Protein AF-A0A7R9WVV7-F1 (afdb_monomer_lite)

Secondary structure (DSSP, 8-state):
--TT----HHHHHHHHHHHS--SS-TTHHHHHHHTTT-EE-TTS-EEE-----HHHHHHHHHHHHH---SS-SSSS--HHHHHHIIIII------GGGHHHHHHHHHHHHHHHHH-TTT---HHHHHHHHHHHTSTTHHHHHHHHT-SSGGGSPPHHHHHTSGGGGGGS----SS--S-TT-------------

pLDDT: mean 82.79, std 16.26, range [33.38, 97.81]

Structure (mmCIF, N/CA/C/O backbone):
data_AF-A0A7R9WVV7-F1
#
_entry.id   AF-A0A7R9WVV7-F1
#
loop_
_atom_site.group_PDB
_atom_site.id
_atom_site.type_symbol
_atom_site.label_atom_id
_atom_site.label_alt_id
_atom_site.label_comp_id
_atom_site.label_asym_id
_atom_site.label_entity_id
_atom_site.label_seq_id
_atom_site.pdbx_PDB_ins_code
_atom_site.Cartn_x
_atom_site.Cartn_y
_atom_site.Cartn_z
_atom_site.occupancy
_atom_site.B_iso_or_equiv
_atom_site.auth_seq_id
_atom_site.auth_comp_id
_atom_site.auth_asym_id
_atom_site.auth_atom_id
_atom_site.pdbx_PDB_model_num
ATOM 1 N N . ILE A 1 1 ? -6.327 -13.093 0.107 1.00 84.56 1 ILE A N 1
ATOM 2 C CA . ILE A 1 1 ? -7.411 -12.102 -0.214 1.00 84.56 1 ILE A CA 1
ATOM 3 C C . ILE A 1 1 ? -7.121 -11.337 -1.506 1.00 84.56 1 ILE A C 1
ATOM 5 O O . ILE A 1 1 ? -7.992 -11.318 -2.356 1.00 84.56 1 ILE A O 1
ATOM 9 N N . MET A 1 2 ? -5.945 -10.718 -1.681 1.00 91.94 2 MET A N 1
ATOM 10 C CA . MET A 1 2 ? -5.599 -9.945 -2.894 1.00 91.94 2 MET A CA 1
ATOM 11 C C . MET A 1 2 ? -4.496 -10.603 -3.737 1.00 91.94 2 MET A C 1
ATOM 13 O O . MET A 1 2 ? -3.713 -9.916 -4.388 1.00 91.94 2 MET A O 1
ATOM 17 N N . GLU A 1 3 ? -4.400 -11.933 -3.706 1.00 89.75 3 GLU A N 1
ATOM 18 C CA . GLU A 1 3 ? -3.341 -12.674 -4.410 1.00 89.75 3 GLU A CA 1
ATOM 19 C C . GLU A 1 3 ? -3.319 -12.360 -5.912 1.00 89.75 3 GLU A C 1
ATOM 21 O O . GLU A 1 3 ? -2.250 -12.122 -6.467 1.00 89.75 3 GLU A O 1
ATOM 26 N N . ASN A 1 4 ? -4.496 -12.218 -6.530 1.00 90.25 4 ASN A N 1
ATOM 27 C CA . ASN A 1 4 ? -4.639 -11.934 -7.962 1.00 90.25 4 ASN A CA 1
ATOM 28 C C . ASN A 1 4 ? -4.485 -10.448 -8.331 1.00 90.25 4 ASN A C 1
ATOM 30 O O . ASN A 1 4 ? -4.480 -10.104 -9.511 1.00 90.25 4 ASN A O 1
ATOM 34 N N . VAL A 1 5 ? -4.367 -9.548 -7.349 1.00 95.62 5 VAL A N 1
ATOM 35 C CA . VAL A 1 5 ? -4.201 -8.113 -7.607 1.00 95.62 5 VAL A CA 1
ATOM 36 C C . VAL A 1 5 ? -2.716 -7.836 -7.820 1.00 95.62 5 VAL A C 1
ATOM 38 O O . VAL A 1 5 ? -1.948 -7.768 -6.859 1.00 95.62 5 VAL A O 1
ATOM 41 N N . VAL A 1 6 ? -2.315 -7.692 -9.081 1.00 95.56 6 VAL A N 1
ATOM 42 C CA . VAL A 1 6 ? -0.921 -7.486 -9.511 1.00 95.56 6 VAL A CA 1
ATOM 43 C C . VAL A 1 6 ? -0.760 -6.089 -10.103 1.00 95.56 6 VAL A C 1
ATOM 45 O O . VAL A 1 6 ? -1.681 -5.570 -10.736 1.00 95.56 6 VAL A O 1
ATOM 48 N N . CYS A 1 7 ? 0.409 -5.473 -9.903 1.00 95.75 7 CYS A N 1
ATOM 49 C CA . CYS A 1 7 ? 0.708 -4.151 -10.440 1.00 95.75 7 CYS A CA 1
ATOM 50 C C . CYS A 1 7 ? 0.631 -4.157 -11.982 1.00 95.75 7 CYS A C 1
ATOM 52 O O . CYS A 1 7 ? 1.364 -4.923 -12.622 1.00 95.75 7 CYS A O 1
ATOM 54 N N . PRO A 1 8 ? -0.224 -3.310 -12.591 1.00 94.44 8 PRO A N 1
ATOM 55 C CA . PRO A 1 8 ? -0.408 -3.253 -14.033 1.00 94.44 8 PRO A CA 1
ATOM 56 C C . PRO A 1 8 ? 0.892 -2.953 -14.784 1.00 94.44 8 PRO A C 1
ATOM 58 O O . PRO A 1 8 ? 1.793 -2.272 -14.286 1.00 94.44 8 PRO A O 1
ATOM 61 N N . THR A 1 9 ? 1.006 -3.481 -16.003 1.00 91.56 9 THR A N 1
ATOM 62 C CA . THR A 1 9 ? 2.278 -3.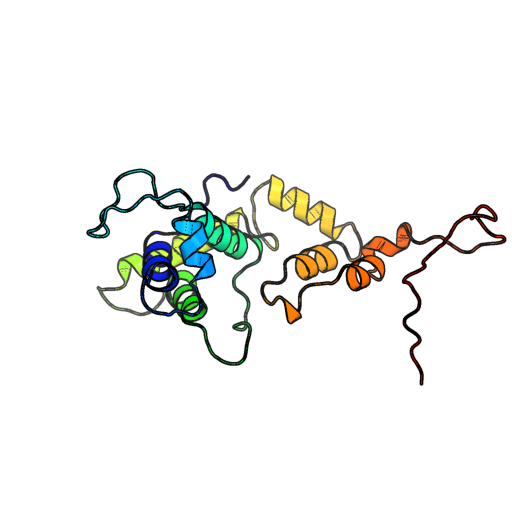552 -16.734 1.00 91.56 9 THR A CA 1
ATOM 63 C C . THR A 1 9 ? 2.906 -2.184 -16.979 1.00 91.56 9 THR A C 1
ATOM 65 O O . THR A 1 9 ? 4.129 -2.036 -16.881 1.00 91.56 9 THR A O 1
ATOM 68 N N . LEU A 1 10 ? 2.104 -1.172 -17.318 1.00 91.31 10 LEU A N 1
ATOM 69 C CA . LEU A 1 10 ? 2.642 0.145 -17.625 1.00 91.31 10 LEU A CA 1
ATOM 70 C C . LEU A 1 10 ? 3.112 0.854 -16.352 1.00 91.31 10 LEU A C 1
ATOM 72 O O . LEU A 1 10 ? 4.226 1.393 -16.361 1.00 91.31 10 LEU A O 1
ATOM 76 N N . LEU A 1 11 ? 2.322 0.823 -15.278 1.00 93.69 11 LEU A N 1
ATOM 77 C CA . LEU A 1 11 ? 2.732 1.357 -13.985 1.00 93.69 11 LEU A CA 1
ATOM 78 C C . LEU A 1 11 ? 4.012 0.668 -13.501 1.00 93.69 11 LEU A C 1
ATOM 80 O O . LEU A 1 11 ? 4.991 1.352 -13.194 1.00 93.69 11 LEU A O 1
ATOM 84 N N . LYS A 1 12 ? 4.047 -0.670 -13.523 1.00 94.19 12 LYS A N 1
ATOM 85 C CA . LYS A 1 12 ? 5.229 -1.464 -13.159 1.00 94.19 12 LYS A CA 1
ATOM 86 C C . LYS A 1 12 ? 6.444 -0.998 -13.959 1.00 94.19 12 LYS A C 1
ATOM 88 O O . LYS A 1 12 ? 7.451 -0.599 -13.379 1.00 94.19 12 LYS A O 1
ATOM 93 N N . ARG A 1 13 ? 6.330 -0.898 -15.289 1.00 92.50 13 ARG A N 1
ATOM 94 C CA . ARG A 1 13 ? 7.410 -0.405 -16.165 1.00 92.50 13 ARG A CA 1
ATOM 95 C C . ARG A 1 13 ? 7.889 1.005 -15.799 1.00 92.50 13 ARG A C 1
ATOM 97 O O . ARG A 1 13 ? 9.093 1.255 -15.828 1.00 92.50 13 ARG A O 1
ATOM 104 N N . ARG A 1 14 ? 6.984 1.934 -15.477 1.00 92.81 14 ARG A N 1
ATOM 105 C CA . ARG A 1 14 ? 7.352 3.300 -15.059 1.00 92.81 14 ARG A CA 1
ATOM 106 C C . ARG A 1 14 ? 8.098 3.301 -13.730 1.00 92.81 14 ARG A C 1
ATOM 108 O O . ARG A 1 14 ? 9.118 3.976 -13.620 1.00 92.81 14 ARG A O 1
ATOM 115 N N . LEU A 1 15 ? 7.636 2.520 -12.758 1.00 94.00 15 LEU A N 1
ATOM 116 C CA . LEU A 1 15 ? 8.299 2.389 -11.462 1.00 94.00 15 LEU A CA 1
ATOM 117 C C . LEU A 1 15 ? 9.694 1.768 -11.608 1.00 94.00 15 LEU A C 1
ATOM 119 O O . LEU A 1 15 ? 10.638 2.294 -11.027 1.00 94.00 15 LEU A O 1
ATOM 123 N N . ARG A 1 16 ? 9.875 0.752 -12.468 1.00 93.19 16 ARG A N 1
ATOM 124 C CA . ARG A 1 16 ? 11.206 0.194 -12.792 1.00 93.19 16 ARG A CA 1
ATOM 125 C C . ARG A 1 16 ? 12.181 1.263 -13.284 1.00 93.19 16 ARG A C 1
ATOM 127 O O . ARG A 1 16 ? 13.303 1.361 -12.800 1.00 93.19 16 ARG A O 1
ATOM 134 N N . GLN A 1 17 ? 11.732 2.137 -14.188 1.00 92.12 17 GLN A N 1
ATOM 135 C CA . GLN A 1 17 ? 12.542 3.251 -14.703 1.00 92.12 17 GLN A CA 1
ATOM 136 C C . GLN A 1 17 ? 12.920 4.293 -13.639 1.00 92.12 17 GLN A C 1
ATOM 138 O O . GLN A 1 17 ? 13.785 5.136 -13.897 1.00 92.12 17 GLN A O 1
ATOM 143 N N . ILE A 1 18 ? 12.250 4.305 -12.488 1.00 92.38 18 ILE A N 1
ATOM 144 C CA . ILE A 1 18 ? 12.520 5.235 -11.392 1.00 92.38 18 ILE A CA 1
ATOM 145 C C . ILE A 1 18 ? 13.399 4.555 -10.342 1.00 92.38 18 ILE A C 1
ATOM 147 O O . ILE A 1 18 ? 14.448 5.099 -10.007 1.00 92.38 18 ILE A O 1
ATOM 151 N N . TRP A 1 19 ? 12.989 3.378 -9.869 1.00 93.00 19 TRP A N 1
ATOM 152 C CA . TRP A 1 19 ? 13.600 2.671 -8.744 1.00 93.00 19 TRP A CA 1
ATOM 153 C C . TRP A 1 19 ? 14.855 1.882 -9.111 1.00 93.00 19 TRP A C 1
ATOM 155 O O . TRP A 1 19 ? 15.788 1.845 -8.324 1.00 93.00 19 TRP A O 1
ATOM 165 N N . GLU A 1 20 ? 14.941 1.294 -10.306 1.00 90.69 20 GLU A N 1
ATOM 166 C CA . GLU A 1 20 ? 16.067 0.407 -10.651 1.00 90.69 20 GLU A CA 1
ATOM 167 C C . GLU A 1 20 ? 17.288 1.155 -11.226 1.00 90.69 20 GLU A C 1
ATOM 169 O O . GLU A 1 20 ? 18.298 0.543 -11.586 1.00 90.69 20 GLU A O 1
ATOM 174 N N . LYS A 1 21 ? 17.227 2.490 -11.332 1.00 87.12 21 LYS A N 1
ATOM 175 C CA . LYS A 1 21 ? 18.309 3.299 -11.911 1.00 87.12 21 LYS A CA 1
ATOM 176 C C . LYS A 1 21 ? 19.598 3.186 -11.091 1.00 87.12 21 LYS A C 1
ATOM 178 O O . LYS A 1 21 ? 19.617 3.502 -9.909 1.00 87.12 21 LYS A O 1
ATOM 183 N N . ARG A 1 22 ? 20.698 2.816 -11.764 1.00 75.88 22 ARG A N 1
ATOM 184 C CA . ARG A 1 22 ? 2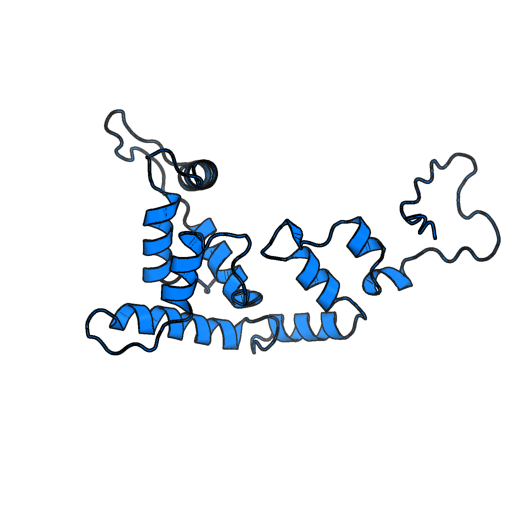2.048 2.690 -11.171 1.00 75.88 22 ARG A CA 1
ATOM 185 C C . ARG A 1 22 ? 22.710 4.023 -10.798 1.00 75.88 22 ARG A C 1
ATOM 187 O O . ARG A 1 22 ? 23.626 4.045 -9.988 1.00 75.88 22 ARG A O 1
ATOM 194 N N . THR A 1 23 ? 22.292 5.133 -11.401 1.00 77.31 23 THR A N 1
ATOM 195 C CA . THR A 1 23 ? 22.805 6.468 -11.050 1.00 77.31 23 THR A CA 1
ATOM 196 C C . THR A 1 23 ? 22.393 6.835 -9.627 1.00 77.31 23 THR A C 1
ATOM 198 O O . THR A 1 23 ? 21.290 6.452 -9.241 1.00 77.31 23 THR A O 1
ATOM 201 N N . LYS A 1 24 ? 23.200 7.629 -8.894 1.00 70.62 24 LYS A N 1
ATOM 202 C CA . LYS A 1 24 ? 22.812 8.196 -7.585 1.00 70.62 24 LYS A CA 1
ATOM 203 C C . LYS A 1 24 ? 21.375 8.719 -7.667 1.00 70.62 24 LYS A C 1
ATOM 205 O O . LYS A 1 24 ? 21.103 9.693 -8.367 1.00 70.62 24 LYS A O 1
ATOM 210 N N . SER A 1 25 ? 20.461 8.001 -7.031 1.00 74.19 25 SER A N 1
ATOM 211 C CA . SER A 1 25 ? 19.039 8.302 -7.008 1.00 74.19 25 SER A CA 1
ATOM 212 C C . SER A 1 25 ? 18.581 8.278 -5.563 1.00 74.19 25 SER A C 1
ATOM 214 O O . SER A 1 25 ? 19.148 7.554 -4.745 1.00 74.19 25 SER A O 1
ATOM 216 N N . ASP A 1 26 ? 17.514 9.012 -5.278 1.00 83.31 26 ASP A N 1
ATOM 217 C CA . ASP A 1 26 ? 16.884 9.041 -3.955 1.00 83.31 26 ASP A CA 1
ATOM 218 C C . ASP A 1 26 ? 16.231 7.688 -3.580 1.00 83.31 26 ASP A C 1
ATOM 220 O O . ASP A 1 26 ? 15.601 7.567 -2.535 1.00 83.31 26 ASP A O 1
ATOM 224 N N . TYR A 1 27 ? 16.366 6.666 -4.437 1.00 88.81 27 TYR A N 1
ATOM 225 C CA . TYR A 1 27 ? 15.760 5.342 -4.314 1.00 88.81 27 TYR A CA 1
ATOM 226 C C . TYR A 1 27 ? 16.804 4.216 -4.206 1.00 88.81 27 TYR A C 1
ATOM 228 O O . TYR A 1 27 ? 16.485 3.069 -4.509 1.00 88.81 27 TYR A O 1
ATOM 236 N N . SER A 1 28 ? 18.045 4.506 -3.790 1.00 89.25 28 SER A N 1
ATOM 237 C CA . SER A 1 28 ? 19.110 3.490 -3.684 1.00 89.25 28 SER A CA 1
ATOM 238 C C . SER A 1 28 ? 18.719 2.304 -2.798 1.00 89.25 28 SER A C 1
ATOM 240 O O . SER A 1 28 ? 18.898 1.167 -3.212 1.00 89.25 28 SER A O 1
ATOM 242 N N . ILE A 1 29 ? 18.093 2.564 -1.647 1.00 90.31 29 ILE A N 1
ATOM 243 C CA . ILE A 1 29 ? 17.620 1.519 -0.722 1.00 90.31 29 ILE A CA 1
ATOM 244 C C . ILE A 1 29 ? 16.547 0.648 -1.386 1.00 90.31 29 ILE A C 1
ATOM 246 O O . ILE A 1 29 ? 16.573 -0.573 -1.293 1.00 90.31 29 ILE A O 1
ATOM 250 N N . VAL A 1 30 ? 15.607 1.272 -2.103 1.00 90.88 30 VAL A N 1
ATOM 251 C CA . VAL A 1 30 ? 14.564 0.542 -2.836 1.00 90.88 30 VAL A CA 1
ATOM 252 C C . VAL A 1 30 ? 15.191 -0.363 -3.894 1.00 90.88 30 VAL A C 1
ATOM 254 O O . VAL A 1 30 ? 14.786 -1.513 -4.044 1.00 90.88 30 VAL A O 1
ATOM 257 N N . ARG A 1 31 ? 16.206 0.139 -4.603 1.00 90.94 31 ARG A N 1
ATOM 258 C CA . ARG A 1 31 ? 16.973 -0.657 -5.558 1.00 90.94 31 ARG A CA 1
ATOM 259 C C . ARG A 1 31 ? 17.663 -1.833 -4.869 1.00 90.94 31 ARG A C 1
ATOM 261 O O . ARG A 1 31 ? 17.554 -2.944 -5.361 1.00 90.94 31 ARG A O 1
ATOM 268 N N . GLU A 1 32 ? 18.359 -1.609 -3.761 1.00 89.81 32 GLU A N 1
ATOM 269 C CA . GLU A 1 32 ? 19.041 -2.677 -3.015 1.00 89.81 32 GLU A CA 1
ATOM 270 C C . GLU A 1 32 ? 18.078 -3.796 -2.608 1.00 89.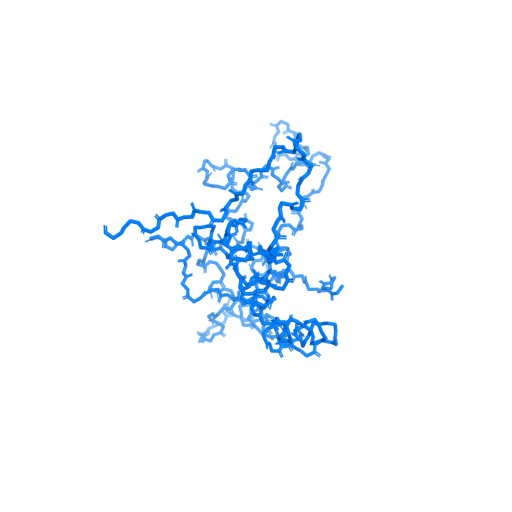81 32 GLU A C 1
ATOM 272 O O . GLU A 1 32 ? 18.416 -4.960 -2.770 1.00 89.81 32 GLU A O 1
ATOM 277 N N . ILE A 1 33 ? 16.856 -3.460 -2.185 1.00 90.44 33 ILE A N 1
ATOM 278 C CA . ILE A 1 33 ? 15.826 -4.456 -1.856 1.00 90.44 33 ILE A CA 1
ATOM 279 C C . ILE A 1 33 ? 15.422 -5.269 -3.096 1.00 90.44 33 ILE A C 1
ATOM 281 O O . ILE A 1 33 ? 15.420 -6.495 -3.043 1.00 90.44 33 ILE A O 1
ATOM 285 N N . ILE A 1 34 ? 15.136 -4.608 -4.226 1.00 91.00 34 ILE A N 1
ATOM 286 C CA . ILE A 1 34 ? 14.721 -5.276 -5.480 1.00 91.00 34 ILE A CA 1
ATOM 287 C C . ILE A 1 34 ? 15.794 -6.246 -6.002 1.00 91.00 34 ILE A C 1
ATOM 289 O O . ILE A 1 34 ? 15.468 -7.254 -6.628 1.00 91.00 34 ILE A O 1
ATOM 293 N N . PHE A 1 35 ? 17.066 -5.916 -5.780 1.00 90.12 35 PHE A N 1
ATOM 294 C CA . PHE A 1 35 ? 18.224 -6.679 -6.251 1.00 90.12 35 PHE A CA 1
ATOM 295 C C . PHE A 1 35 ? 18.897 -7.498 -5.136 1.00 90.12 35 PHE A C 1
ATOM 297 O O . PHE A 1 35 ? 20.019 -7.953 -5.331 1.00 90.12 35 PHE A O 1
ATOM 304 N N . SER A 1 36 ? 18.250 -7.673 -3.980 1.00 88.56 36 SER A N 1
ATOM 305 C CA . SER A 1 36 ? 18.855 -8.321 -2.804 1.00 88.56 36 SER A CA 1
ATOM 306 C C . SER A 1 36 ? 19.306 -9.761 -3.071 1.00 88.56 36 SER A C 1
ATOM 308 O O . SER A 1 36 ? 20.388 -10.140 -2.632 1.00 88.56 36 SER A O 1
ATOM 310 N N . ASP A 1 37 ? 18.537 -10.496 -3.876 1.00 86.50 37 ASP A N 1
ATOM 311 C CA . ASP A 1 37 ? 18.835 -11.870 -4.295 1.00 86.50 37 ASP A CA 1
ATOM 312 C C . ASP A 1 37 ? 19.383 -11.950 -5.733 1.00 86.50 37 ASP A C 1
ATOM 314 O O . ASP A 1 37 ? 19.346 -13.009 -6.355 1.00 86.50 37 ASP A O 1
ATOM 318 N N . VAL A 1 38 ? 19.864 -10.834 -6.300 1.00 88.62 38 VAL A N 1
ATOM 319 C CA . VAL A 1 38 ? 20.387 -10.775 -7.674 1.00 88.62 38 VAL A CA 1
ATOM 320 C C . VAL A 1 38 ? 21.904 -10.625 -7.657 1.00 88.62 38 VAL A C 1
ATOM 322 O O . VAL A 1 38 ? 22.439 -9.592 -7.250 1.00 88.62 38 VAL A O 1
ATOM 325 N N . TYR A 1 39 ? 22.599 -11.622 -8.195 1.00 83.25 39 TYR A N 1
ATOM 326 C CA . TYR A 1 39 ? 24.048 -11.609 -8.357 1.00 83.25 39 TYR A CA 1
ATOM 327 C C . TYR A 1 39 ? 24.409 -11.196 -9.784 1.00 83.25 39 TYR A C 1
ATOM 329 O O . TYR A 1 39 ? 23.956 -11.796 -10.760 1.00 83.25 39 TYR A O 1
ATOM 337 N N . GLU A 1 40 ? 25.209 -10.138 -9.915 1.00 85.69 40 GLU A N 1
ATOM 338 C CA . GLU A 1 40 ? 25.648 -9.603 -11.206 1.00 85.69 40 GLU A CA 1
ATOM 339 C C . GLU A 1 40 ? 27.140 -9.897 -11.444 1.00 85.69 40 GLU A C 1
ATOM 341 O O . GLU A 1 40 ? 27.969 -9.709 -10.551 1.00 85.69 40 GLU A O 1
ATOM 346 N N . ASP A 1 41 ? 27.496 -10.294 -12.670 1.00 83.50 41 ASP A N 1
ATOM 347 C CA . ASP A 1 41 ? 28.885 -10.477 -13.094 1.00 83.50 41 ASP A CA 1
ATOM 348 C C . ASP A 1 41 ? 29.647 -9.132 -13.146 1.00 83.50 41 ASP A C 1
ATOM 350 O O . ASP A 1 41 ? 29.078 -8.038 -13.088 1.00 83.50 41 ASP A O 1
ATOM 354 N N . SER A 1 42 ? 30.968 -9.186 -13.338 1.00 79.00 42 SER A N 1
ATOM 355 C CA . SER A 1 42 ? 31.822 -7.989 -13.497 1.00 79.00 42 SER A CA 1
ATOM 356 C C . SER A 1 42 ? 31.433 -7.065 -14.667 1.00 79.00 42 SER A C 1
ATOM 358 O O . SER A 1 42 ? 31.920 -5.937 -14.758 1.00 79.00 42 SER A O 1
ATOM 360 N N . ARG A 1 43 ? 30.554 -7.518 -15.571 1.00 80.88 43 ARG A N 1
ATOM 361 C CA . ARG A 1 43 ? 30.000 -6.757 -16.703 1.00 80.88 43 ARG A CA 1
ATOM 362 C C . ARG A 1 43 ? 28.568 -6.276 -16.428 1.00 80.88 43 ARG A C 1
ATOM 364 O O . ARG A 1 43 ? 27.962 -5.647 -17.296 1.00 80.88 43 ARG A O 1
ATOM 371 N N . GLY A 1 44 ? 28.039 -6.527 -15.231 1.00 74.69 44 GLY A N 1
ATOM 372 C CA . GLY A 1 44 ? 26.712 -6.132 -14.782 1.00 74.69 44 GLY A CA 1
ATOM 373 C C . GLY A 1 44 ? 25.572 -6.960 -15.373 1.00 74.69 44 GLY A C 1
ATOM 374 O O . GLY A 1 44 ? 24.456 -6.439 -15.434 1.00 74.69 44 GLY A O 1
ATOM 375 N N . ARG A 1 45 ? 25.836 -8.181 -15.857 1.00 79.38 45 ARG A N 1
ATOM 376 C CA . ARG A 1 45 ? 24.812 -9.140 -16.301 1.00 79.38 45 ARG A CA 1
ATOM 377 C C . ARG A 1 45 ? 24.408 -10.027 -15.132 1.00 79.38 45 ARG A C 1
ATOM 379 O O . ARG A 1 45 ? 25.263 -10.417 -14.354 1.00 79.38 45 ARG A O 1
ATOM 386 N N . ILE A 1 46 ? 23.122 -10.349 -15.039 1.00 81.56 46 ILE A N 1
ATOM 387 C CA . ILE A 1 46 ? 22.602 -11.233 -13.991 1.00 81.56 46 ILE A CA 1
ATOM 388 C C . ILE A 1 46 ? 23.169 -12.639 -14.219 1.00 81.56 46 ILE A C 1
ATOM 390 O O . ILE A 1 46 ? 22.972 -13.210 -15.293 1.00 81.56 46 ILE A O 1
ATOM 394 N N . GLU A 1 47 ? 23.904 -13.139 -13.233 1.00 81.25 47 GLU A N 1
ATOM 395 C CA . GLU A 1 47 ? 24.500 -14.476 -13.196 1.00 81.25 47 GLU A CA 1
ATOM 396 C C . GLU A 1 47 ? 23.581 -15.453 -12.453 1.00 81.25 47 GLU A C 1
ATOM 398 O O . GLU A 1 47 ? 23.345 -16.558 -12.937 1.00 81.25 47 GLU A O 1
ATOM 403 N N . GLU A 1 48 ? 22.989 -15.011 -11.340 1.00 81.69 48 GLU A N 1
ATOM 404 C CA . GLU A 1 48 ? 22.066 -15.795 -10.519 1.00 81.69 48 GLU A CA 1
ATOM 405 C C . GLU A 1 48 ? 20.985 -14.893 -9.899 1.00 81.69 48 GLU A C 1
ATOM 407 O O . GLU A 1 48 ? 21.239 -13.725 -9.591 1.00 81.69 48 GLU A O 1
ATOM 412 N N . GLY A 1 49 ? 19.780 -15.442 -9.725 1.00 81.94 49 GLY A N 1
ATOM 413 C CA . GLY A 1 49 ? 18.655 -14.772 -9.072 1.00 81.94 49 GLY A CA 1
ATOM 414 C C . GLY A 1 49 ? 17.675 -14.057 -10.003 1.00 81.94 49 GLY A C 1
ATOM 415 O O . GLY A 1 49 ? 17.920 -13.850 -11.194 1.00 81.94 49 GLY A O 1
ATOM 416 N N . GLU A 1 50 ? 16.536 -13.664 -9.435 1.00 83.69 50 GLU A N 1
ATOM 417 C CA . GLU A 1 50 ? 15.479 -12.915 -10.116 1.00 83.69 50 GLU A CA 1
ATOM 418 C C . GLU A 1 50 ? 15.171 -11.623 -9.362 1.00 83.69 50 GLU A C 1
ATOM 420 O O . GLU A 1 50 ? 15.347 -11.517 -8.152 1.00 83.69 50 GLU A O 1
ATOM 425 N N . ARG A 1 51 ? 14.718 -10.606 -10.096 1.00 84.75 51 ARG A N 1
ATOM 426 C CA . ARG A 1 51 ? 14.360 -9.315 -9.498 1.00 84.75 51 ARG A CA 1
ATOM 427 C C . ARG A 1 51 ? 13.073 -9.468 -8.708 1.00 84.75 51 ARG A C 1
ATOM 429 O O . ARG A 1 51 ? 12.092 -9.975 -9.253 1.00 84.75 51 ARG A O 1
ATOM 436 N N . ASP A 1 52 ? 13.039 -8.926 -7.498 1.00 87.19 52 ASP A N 1
ATOM 437 C CA . ASP A 1 52 ? 11.827 -8.976 -6.691 1.00 87.19 52 ASP A CA 1
ATOM 438 C C . ASP A 1 52 ? 10.730 -8.062 -7.276 1.00 87.19 52 ASP A C 1
ATOM 440 O O . ASP A 1 52 ? 10.900 -6.847 -7.444 1.00 87.19 52 ASP A O 1
ATOM 444 N N . GLU A 1 53 ? 9.577 -8.652 -7.604 1.00 88.06 53 GLU A N 1
ATOM 445 C CA . GLU A 1 53 ? 8.396 -7.926 -8.072 1.00 88.06 53 GLU A CA 1
ATOM 446 C C . GLU A 1 53 ? 7.424 -7.533 -6.941 1.00 88.06 53 GLU A C 1
ATOM 448 O O . GLU A 1 53 ? 6.532 -6.699 -7.156 1.00 88.06 53 GLU A O 1
ATOM 453 N N . ILE A 1 54 ? 7.607 -8.073 -5.731 1.00 91.69 54 ILE A N 1
ATOM 454 C CA . ILE A 1 54 ? 6.684 -7.945 -4.594 1.00 91.69 54 ILE A CA 1
ATOM 455 C C . ILE A 1 54 ? 6.480 -6.485 -4.212 1.00 91.69 54 ILE A C 1
ATOM 457 O O . ILE A 1 54 ? 5.360 -6.091 -3.884 1.00 91.69 54 ILE A O 1
ATOM 461 N N . LEU A 1 55 ? 7.519 -5.651 -4.282 1.00 93.12 55 LEU A N 1
ATOM 462 C CA . LEU A 1 55 ? 7.400 -4.243 -3.907 1.00 93.12 55 LEU A CA 1
ATOM 463 C C . LEU A 1 55 ? 6.422 -3.472 -4.812 1.00 93.12 55 LEU A C 1
ATOM 465 O O . LEU A 1 55 ? 5.644 -2.647 -4.325 1.00 93.12 55 LEU A O 1
ATOM 469 N N . TYR A 1 56 ? 6.422 -3.757 -6.118 1.00 95.06 56 TYR A N 1
ATOM 470 C CA . TYR A 1 56 ? 5.501 -3.127 -7.069 1.00 95.06 56 TYR A CA 1
ATOM 471 C C . TYR A 1 56 ? 4.059 -3.528 -6.776 1.00 95.06 56 TYR A C 1
ATOM 473 O O . TYR A 1 56 ? 3.170 -2.674 -6.741 1.00 95.06 56 TYR A O 1
ATOM 481 N N . ASP A 1 57 ? 3.839 -4.821 -6.546 1.00 95.44 57 ASP A N 1
ATOM 482 C CA . ASP A 1 57 ? 2.519 -5.370 -6.255 1.00 95.44 57 ASP A CA 1
ATOM 483 C C . ASP A 1 57 ? 2.020 -4.906 -4.883 1.00 95.44 57 ASP A C 1
ATOM 485 O O . ASP A 1 57 ? 0.848 -4.575 -4.736 1.00 95.44 57 ASP A O 1
ATOM 489 N N . THR A 1 58 ? 2.908 -4.783 -3.897 1.00 94.50 58 THR A N 1
ATOM 490 C CA . THR A 1 58 ? 2.588 -4.284 -2.553 1.00 94.50 58 THR A CA 1
ATOM 491 C C . THR A 1 58 ? 2.142 -2.827 -2.595 1.00 94.50 58 THR A C 1
ATOM 493 O O . THR A 1 58 ? 1.082 -2.502 -2.056 1.00 94.50 58 THR A O 1
ATOM 496 N N . LEU A 1 59 ? 2.886 -1.953 -3.288 1.00 94.38 59 LEU A N 1
ATOM 497 C CA . LEU A 1 59 ? 2.465 -0.564 -3.488 1.00 94.38 59 LEU A CA 1
ATOM 498 C C . LEU A 1 59 ? 1.115 -0.501 -4.213 1.00 94.38 59 LEU A C 1
ATOM 500 O O . LEU A 1 59 ? 0.227 0.245 -3.809 1.00 94.38 59 LEU A O 1
ATOM 504 N N . TYR A 1 60 ? 0.942 -1.289 -5.274 1.00 96.69 60 TYR A N 1
ATOM 505 C CA . TYR A 1 60 ? -0.299 -1.284 -6.040 1.00 96.69 60 TYR A CA 1
ATOM 506 C C . TYR A 1 60 ? -1.503 -1.763 -5.217 1.00 96.69 60 TYR A C 1
ATOM 508 O O . TYR A 1 60 ? -2.535 -1.094 -5.195 1.00 96.69 60 TYR A O 1
ATOM 516 N N . ARG A 1 61 ? -1.369 -2.873 -4.482 1.00 96.50 61 ARG A N 1
ATOM 517 C CA . ARG A 1 61 ? -2.410 -3.398 -3.582 1.00 96.50 61 ARG A CA 1
ATOM 518 C C . ARG A 1 61 ? -2.772 -2.389 -2.497 1.00 96.50 61 ARG A C 1
ATOM 520 O O . ARG A 1 61 ? -3.955 -2.216 -2.217 1.00 96.50 61 ARG A O 1
ATOM 527 N N . TYR A 1 62 ? -1.785 -1.685 -1.941 1.00 95.12 62 TYR A N 1
ATOM 528 C CA . TYR A 1 62 ? -2.027 -0.588 -1.004 1.00 95.12 62 TYR A CA 1
ATOM 529 C C . TYR A 1 62 ? -2.921 0.497 -1.630 1.00 95.12 62 TYR A C 1
ATOM 531 O O . TYR A 1 62 ? -3.933 0.871 -1.041 1.00 95.12 62 TYR A O 1
ATOM 539 N N . LEU A 1 63 ? -2.611 0.948 -2.850 1.00 95.38 63 LEU A N 1
ATOM 540 C CA . LEU A 1 63 ? -3.405 1.968 -3.552 1.00 95.38 63 LEU A CA 1
ATOM 541 C C . LEU A 1 63 ? -4.806 1.472 -3.931 1.00 95.38 63 LEU A C 1
ATOM 543 O O . LEU A 1 63 ? -5.753 2.254 -3.947 1.00 95.38 63 LEU A O 1
ATOM 547 N N . VAL A 1 64 ? -4.962 0.182 -4.230 1.00 96.88 64 VAL A N 1
ATOM 548 C CA . VAL A 1 64 ? -6.277 -0.426 -4.482 1.00 96.88 64 VAL A CA 1
ATOM 549 C C . VAL A 1 64 ? -7.124 -0.432 -3.204 1.00 96.88 64 VAL A C 1
ATOM 551 O O . VAL A 1 64 ? -8.296 -0.054 -3.241 1.00 96.88 64 VAL A O 1
ATOM 554 N N . LEU A 1 65 ? -6.531 -0.822 -2.070 1.00 95.94 65 LEU A N 1
ATOM 555 C CA . LEU A 1 65 ? -7.208 -0.876 -0.773 1.00 95.94 65 LEU A CA 1
ATOM 556 C C . LEU A 1 65 ? -7.604 0.519 -0.285 1.00 95.94 65 LEU A C 1
ATOM 558 O O . LEU A 1 65 ? -8.782 0.774 -0.032 1.00 95.94 65 LEU A O 1
ATOM 562 N N . PHE A 1 66 ? -6.632 1.420 -0.168 1.00 93.94 66 PHE A N 1
ATOM 563 C CA . PHE A 1 66 ? -6.793 2.704 0.518 1.00 93.94 66 PHE A CA 1
ATOM 564 C C . PHE A 1 66 ? -7.079 3.877 -0.426 1.00 93.94 66 PHE A C 1
ATOM 566 O O . PHE A 1 66 ? -7.475 4.947 0.027 1.00 93.94 66 PHE A O 1
ATOM 573 N N . GLY A 1 67 ? -6.951 3.672 -1.737 1.00 92.19 67 GLY A N 1
ATOM 574 C CA . GLY A 1 67 ? -7.053 4.728 -2.739 1.00 92.19 67 GLY A CA 1
ATOM 575 C C . GLY A 1 67 ? -5.719 5.430 -2.997 1.00 92.19 67 GLY A C 1
ATOM 576 O O . GLY A 1 67 ? -4.731 5.246 -2.285 1.00 92.19 67 GLY A O 1
ATOM 577 N N . VAL A 1 68 ? -5.693 6.249 -4.051 1.00 88.62 68 VAL A N 1
ATOM 578 C CA . VAL A 1 68 ? -4.592 7.188 -4.292 1.00 88.62 68 VAL A CA 1
ATOM 579 C C . VAL A 1 68 ? -4.863 8.437 -3.449 1.00 88.62 68 VAL A C 1
ATOM 581 O O . VAL A 1 68 ? -5.955 8.987 -3.578 1.00 88.62 68 VAL A O 1
ATOM 584 N N . PRO A 1 69 ? -3.924 8.893 -2.599 1.00 81.81 69 PRO A N 1
ATOM 585 C CA . PRO A 1 69 ? -4.125 10.111 -1.818 1.00 81.81 69 PRO A CA 1
ATOM 586 C C . PRO A 1 69 ? -4.426 11.331 -2.708 1.00 81.81 69 PRO A C 1
ATOM 588 O O . PRO A 1 69 ? -3.854 11.478 -3.786 1.00 81.81 69 PRO A O 1
ATOM 591 N N . ASP A 1 70 ? -5.276 12.250 -2.248 1.00 72.94 70 ASP A N 1
ATOM 592 C CA . ASP A 1 70 ? -5.645 13.443 -3.035 1.00 72.94 70 ASP A CA 1
ATOM 593 C C . ASP A 1 70 ? -4.477 14.422 -3.232 1.00 72.94 70 ASP A C 1
ATOM 595 O O . ASP A 1 70 ? -4.474 15.250 -4.146 1.00 72.94 70 ASP A O 1
ATOM 599 N N . ARG A 1 71 ? -3.468 14.353 -2.357 1.00 69.19 71 ARG A N 1
ATOM 600 C CA . ARG A 1 71 ? -2.278 15.204 -2.389 1.00 69.19 71 ARG A CA 1
ATOM 601 C C . ARG A 1 71 ? -1.028 14.343 -2.412 1.00 69.19 71 ARG A C 1
ATOM 603 O O . ARG A 1 71 ? -0.935 13.356 -1.685 1.00 69.19 71 ARG A O 1
ATOM 610 N N . ALA A 1 72 ? -0.049 14.765 -3.209 1.00 67.25 72 ALA A N 1
ATOM 611 C CA . ALA A 1 72 ? 1.284 14.194 -3.125 1.00 67.25 72 ALA A CA 1
ATOM 612 C C . ALA A 1 72 ? 1.832 14.422 -1.708 1.00 67.25 72 ALA A C 1
ATOM 614 O O . ALA A 1 72 ? 1.733 15.548 -1.210 1.00 67.25 72 ALA A O 1
ATOM 615 N N . PRO A 1 73 ? 2.427 13.412 -1.057 1.00 63.72 73 PRO A N 1
ATOM 616 C CA . PRO A 1 73 ? 3.162 13.660 0.173 1.00 63.72 73 PRO A CA 1
ATOM 617 C C . PRO A 1 73 ? 4.387 14.534 -0.143 1.00 63.72 73 PRO A C 1
ATOM 619 O O . PRO A 1 73 ? 5.210 14.187 -0.994 1.00 63.72 73 PRO A O 1
ATOM 622 N N . GLY A 1 74 ? 4.504 15.675 0.540 1.00 61.62 74 GLY A N 1
ATOM 623 C CA . GLY A 1 74 ? 5.646 16.591 0.433 1.00 61.62 74 GLY A CA 1
ATOM 624 C C . GLY A 1 74 ? 5.484 17.784 -0.526 1.00 61.62 74 GLY A C 1
ATOM 625 O O . GLY A 1 74 ? 4.480 17.957 -1.211 1.00 61.62 74 GLY A O 1
ATOM 626 N N . LYS A 1 75 ? 6.503 18.662 -0.538 1.00 54.03 75 LYS A N 1
ATOM 627 C CA . LYS A 1 75 ? 6.498 19.971 -1.233 1.00 54.03 75 LYS A CA 1
ATOM 628 C C . LYS A 1 75 ? 6.787 19.905 -2.742 1.00 54.03 75 LYS A C 1
ATOM 630 O O . LYS A 1 75 ? 6.618 20.907 -3.430 1.00 54.03 75 LYS A O 1
ATOM 635 N N . THR A 1 76 ? 7.229 18.764 -3.264 1.00 56.03 76 THR A N 1
ATOM 636 C CA . THR A 1 76 ? 7.602 18.577 -4.674 1.00 56.03 76 THR A CA 1
ATOM 637 C C . THR A 1 76 ? 7.021 17.263 -5.189 1.00 56.03 76 THR A C 1
ATOM 639 O O . THR A 1 76 ? 7.196 16.212 -4.580 1.00 56.03 76 THR A O 1
ATOM 642 N N . SER A 1 77 ? 6.303 17.304 -6.314 1.00 66.31 77 SER A N 1
ATOM 643 C CA . SER A 1 77 ? 5.704 16.117 -6.935 1.00 66.31 77 SER A CA 1
ATOM 644 C C . SER A 1 77 ? 6.796 15.105 -7.312 1.00 66.31 77 SER A C 1
ATOM 646 O O . SER A 1 77 ? 7.535 15.313 -8.281 1.00 66.31 77 SER A O 1
ATOM 648 N N . SER A 1 78 ? 6.937 14.032 -6.532 1.00 83.12 78 SER A N 1
ATOM 649 C CA . SER A 1 78 ? 7.971 13.017 -6.750 1.00 83.12 78 SER A CA 1
ATOM 650 C C . SER A 1 78 ? 7.776 12.299 -8.092 1.00 83.12 78 SER A C 1
ATOM 652 O O . SER A 1 78 ? 6.662 12.187 -8.608 1.00 83.12 78 SER A O 1
ATOM 654 N N . LYS A 1 79 ? 8.861 11.765 -8.672 1.00 88.94 79 LYS A N 1
ATOM 655 C CA . LYS A 1 79 ? 8.790 10.998 -9.934 1.00 88.94 79 LYS A CA 1
ATOM 656 C C . LYS A 1 79 ? 7.831 9.809 -9.821 1.00 88.94 79 LYS A C 1
ATOM 658 O O . LYS A 1 79 ? 7.125 9.502 -10.776 1.00 88.94 79 LYS A O 1
ATOM 663 N N . VAL A 1 80 ? 7.801 9.175 -8.646 1.00 89.50 80 VAL A N 1
ATOM 664 C CA . VAL A 1 80 ? 6.875 8.081 -8.323 1.00 89.50 80 VAL A CA 1
ATOM 665 C C . VAL A 1 80 ? 5.436 8.583 -8.334 1.00 89.50 80 VAL A C 1
ATOM 667 O O . VAL A 1 80 ? 4.599 7.982 -8.998 1.00 89.50 80 VAL A O 1
ATOM 670 N N . TRP A 1 81 ? 5.157 9.709 -7.671 1.00 88.75 81 TRP A N 1
ATOM 671 C CA . TRP A 1 81 ? 3.816 10.291 -7.644 1.00 88.75 81 TRP A CA 1
ATOM 672 C C . TRP A 1 81 ? 3.289 10.599 -9.046 1.00 88.75 81 TRP A C 1
ATOM 674 O O . TRP A 1 81 ? 2.175 10.217 -9.393 1.00 88.75 81 TRP A O 1
ATOM 684 N N . ASN A 1 82 ? 4.122 11.214 -9.887 1.00 87.94 82 ASN A N 1
ATOM 685 C CA . ASN A 1 82 ? 3.753 11.511 -11.269 1.00 87.94 82 ASN A CA 1
ATOM 686 C C . ASN A 1 82 ? 3.441 10.233 -12.058 1.00 87.94 82 ASN A C 1
ATOM 688 O O . ASN A 1 82 ? 2.444 10.195 -12.771 1.00 87.94 82 ASN A O 1
ATOM 692 N N . ALA A 1 83 ? 4.227 9.165 -11.882 1.00 90.81 83 ALA A N 1
ATOM 693 C CA . ALA A 1 83 ? 3.945 7.879 -12.516 1.00 90.81 83 ALA A CA 1
ATOM 694 C C . ALA A 1 83 ? 2.601 7.279 -12.063 1.00 90.81 83 ALA A C 1
ATOM 696 O O . ALA A 1 83 ? 1.867 6.753 -12.901 1.00 90.81 83 ALA A O 1
ATOM 697 N N . LEU A 1 84 ? 2.259 7.388 -10.773 1.00 91.44 84 LEU A N 1
ATOM 698 C CA . LEU A 1 84 ? 0.974 6.929 -10.234 1.00 91.44 84 LEU A CA 1
ATOM 699 C C . LEU A 1 84 ? -0.196 7.705 -10.842 1.00 91.44 84 LEU A C 1
ATOM 701 O O . LEU A 1 84 ? -1.120 7.097 -11.378 1.00 91.44 84 LEU A O 1
ATOM 705 N N . VAL A 1 85 ? -0.138 9.038 -10.812 1.00 88.62 85 VAL A N 1
ATOM 706 C CA . VAL A 1 85 ? -1.191 9.901 -11.369 1.00 88.62 85 VAL A CA 1
ATOM 707 C C . VAL A 1 85 ? -1.354 9.645 -12.868 1.00 88.62 85 VAL A C 1
ATOM 709 O O . VAL A 1 85 ? -2.472 9.439 -13.342 1.00 88.62 85 VAL A O 1
ATOM 712 N N . GLU A 1 86 ? -0.249 9.596 -13.615 1.00 87.56 86 GLU A N 1
ATOM 713 C CA . GLU A 1 86 ? -0.272 9.348 -15.056 1.00 87.56 86 GLU A CA 1
ATOM 714 C C . GLU A 1 86 ? -0.917 8.002 -15.403 1.00 87.56 86 GLU A C 1
ATOM 716 O O . GLU A 1 86 ? -1.788 7.954 -16.272 1.00 87.56 86 GLU A O 1
ATOM 721 N N . CYS A 1 87 ? -0.515 6.918 -14.733 1.00 90.06 87 CYS A N 1
ATOM 722 C CA . CYS A 1 87 ? -0.960 5.571 -15.095 1.00 90.06 87 CYS A CA 1
ATOM 723 C C . CYS A 1 87 ? -2.350 5.230 -14.544 1.00 90.06 87 CYS A C 1
ATOM 725 O O . CYS A 1 87 ? -3.108 4.543 -15.223 1.00 90.06 87 CYS A O 1
ATOM 727 N N . LEU A 1 88 ? -2.691 5.697 -13.339 1.00 90.75 88 LEU A N 1
ATOM 728 C CA . LEU A 1 88 ? -3.909 5.276 -12.639 1.00 90.75 88 LEU A CA 1
ATOM 729 C C . LEU A 1 88 ? -5.059 6.279 -12.775 1.00 90.75 88 LEU A C 1
ATOM 731 O O . LEU A 1 88 ? -6.207 5.862 -12.906 1.00 90.75 88 LEU A O 1
ATOM 735 N N . LEU A 1 89 ? -4.770 7.587 -12.775 1.00 85.25 89 LEU A N 1
ATOM 736 C CA . LEU A 1 89 ? -5.803 8.630 -12.687 1.00 85.25 89 LEU A CA 1
ATOM 737 C C . LEU A 1 89 ? -6.079 9.342 -14.021 1.00 85.25 89 LEU A C 1
ATOM 739 O O . LEU A 1 89 ? -7.197 9.793 -14.262 1.00 85.25 89 LEU A O 1
ATOM 743 N N . THR A 1 90 ? -5.092 9.460 -14.917 1.00 72.62 90 THR A N 1
ATOM 744 C CA . THR A 1 90 ? -5.226 10.292 -16.137 1.00 72.62 90 THR A CA 1
ATOM 745 C C . THR A 1 90 ? -5.725 9.560 -17.393 1.00 72.62 90 THR A C 1
ATOM 747 O O . THR A 1 90 ? -5.497 10.023 -18.513 1.00 72.62 90 THR A O 1
ATOM 750 N N . GLY A 1 91 ? -6.463 8.456 -17.241 1.00 57.47 91 GLY A N 1
ATOM 751 C CA . GLY A 1 91 ? -6.910 7.555 -18.320 1.00 57.47 91 GLY A CA 1
ATOM 752 C C . GLY A 1 91 ? -7.806 8.136 -19.436 1.00 57.47 91 GLY A C 1
ATOM 753 O O . GLY A 1 91 ? -8.290 7.376 -20.269 1.00 57.47 91 GLY A O 1
ATOM 754 N N . LYS A 1 92 ? -8.030 9.457 -19.510 1.00 49.44 92 LYS A N 1
ATOM 755 C CA . LYS A 1 92 ? -8.945 10.122 -20.463 1.00 49.44 92 LYS A CA 1
ATOM 756 C C . LYS A 1 92 ? -8.293 11.261 -21.256 1.00 49.44 92 LYS A C 1
ATOM 758 O O . LYS A 1 92 ? -8.737 12.404 -21.194 1.00 49.44 92 LYS A O 1
ATOM 763 N N . ARG A 1 93 ? -7.228 10.997 -22.011 1.00 47.81 93 ARG A N 1
ATOM 764 C CA . ARG A 1 93 ? -6.753 11.964 -23.017 1.00 47.81 93 ARG A CA 1
ATOM 765 C C . ARG A 1 93 ? -6.593 11.278 -24.367 1.00 47.81 93 ARG A C 1
ATOM 767 O O . ARG A 1 93 ? -5.827 10.328 -24.491 1.00 47.81 93 ARG A O 1
ATOM 774 N N . GLU A 1 94 ? -7.319 11.777 -25.355 1.00 41.38 94 GLU A N 1
ATOM 775 C CA . GLU A 1 94 ? -7.422 11.246 -26.714 1.00 41.38 94 GLU A CA 1
ATOM 776 C C . GLU A 1 94 ? -6.042 11.165 -27.395 1.00 41.38 94 GLU A C 1
ATOM 778 O O . GLU A 1 94 ? -5.276 12.129 -27.402 1.00 41.38 94 GLU A O 1
ATOM 783 N N . GLY A 1 95 ? -5.679 9.986 -27.918 1.00 51.31 95 GLY A N 1
ATOM 784 C CA . GLY A 1 95 ? -4.432 9.777 -28.664 1.00 51.31 95 GLY A CA 1
ATOM 785 C C . GLY A 1 95 ? -3.975 8.313 -28.733 1.00 51.31 95 GLY A C 1
ATOM 786 O O . GLY A 1 95 ? -4.005 7.587 -27.743 1.00 51.31 95 GLY A O 1
ATOM 787 N N . ARG A 1 96 ? -3.508 7.877 -29.913 1.00 47.09 96 ARG A N 1
ATOM 788 C CA . ARG A 1 96 ? -3.191 6.469 -30.253 1.00 47.09 96 ARG A CA 1
ATOM 789 C C . ARG A 1 96 ? -2.077 5.825 -29.410 1.00 47.09 96 ARG A C 1
ATOM 791 O O . ARG A 1 96 ? -2.031 4.607 -29.304 1.00 47.09 96 ARG A O 1
ATOM 798 N N . THR A 1 97 ? -1.222 6.607 -28.749 1.00 51.19 97 THR A N 1
ATOM 799 C CA . THR A 1 97 ? -0.142 6.112 -27.869 1.00 51.19 97 THR A CA 1
ATOM 800 C C . THR A 1 97 ? -0.619 5.720 -26.457 1.00 51.19 97 THR A C 1
ATOM 802 O O . THR A 1 97 ? 0.185 5.252 -25.652 1.00 51.19 97 THR A O 1
ATOM 805 N N . ARG A 1 98 ? -1.913 5.903 -26.135 1.00 53.06 98 ARG A N 1
ATOM 806 C CA . ARG A 1 98 ? -2.497 5.750 -24.784 1.00 53.06 98 ARG A CA 1
ATOM 807 C C . ARG A 1 98 ? -3.398 4.532 -24.559 1.00 53.06 98 ARG A C 1
ATOM 809 O O . ARG A 1 98 ? -3.891 4.391 -23.445 1.00 53.06 98 ARG A O 1
ATOM 816 N N . ALA A 1 99 ? -3.585 3.635 -25.530 1.00 57.06 99 ALA A N 1
ATOM 817 C CA . ALA A 1 99 ? -4.436 2.448 -25.336 1.00 57.06 99 ALA A CA 1
ATOM 818 C C . ALA A 1 99 ? -4.038 1.631 -24.084 1.00 57.06 99 ALA A C 1
ATOM 820 O O . ALA A 1 99 ? -4.895 1.216 -23.312 1.00 57.06 99 ALA A O 1
ATOM 821 N N . ASN A 1 100 ? -2.732 1.520 -23.811 1.00 55.41 100 ASN A N 1
ATOM 822 C CA . ASN A 1 100 ? -2.216 0.852 -22.611 1.00 55.41 100 ASN A CA 1
ATOM 823 C C . ASN A 1 100 ? -2.382 1.675 -21.312 1.00 55.41 100 ASN A C 1
ATOM 825 O O . ASN A 1 100 ? -2.509 1.082 -20.251 1.00 55.41 100 ASN A O 1
ATOM 829 N N . LEU A 1 101 ? -2.408 3.019 -21.369 1.00 59.44 101 LEU A N 1
ATOM 830 C CA . LEU A 1 101 ? -2.712 3.867 -20.195 1.00 59.44 101 LEU A CA 1
ATOM 831 C C . LEU A 1 101 ? -4.184 3.741 -19.788 1.00 59.44 101 LEU A C 1
ATOM 833 O O . LEU A 1 101 ? -4.497 3.664 -18.604 1.00 59.44 101 LEU A O 1
ATOM 837 N N . ALA A 1 102 ? -5.082 3.735 -20.777 1.00 62.50 102 ALA A N 1
ATOM 838 C CA . ALA A 1 102 ? -6.506 3.521 -20.540 1.00 62.50 102 ALA A CA 1
ATOM 839 C C . ALA A 1 102 ? -6.764 2.139 -19.913 1.00 62.50 102 ALA A C 1
ATOM 841 O O . ALA A 1 102 ? -7.682 2.000 -19.111 1.00 62.50 102 ALA A O 1
ATOM 842 N N . ASN A 1 103 ? -5.917 1.152 -20.227 1.00 80.44 103 ASN A N 1
ATOM 843 C CA . ASN A 1 103 ? -5.992 -0.188 -19.657 1.00 80.44 103 ASN A CA 1
ATOM 844 C C . ASN A 1 103 ? -5.608 -0.219 -18.166 1.00 80.44 103 ASN A C 1
ATOM 846 O O . ASN A 1 103 ? -6.398 -0.688 -17.357 1.00 80.44 103 ASN A O 1
ATOM 850 N N . ASP A 1 104 ? -4.458 0.342 -17.769 1.00 90.00 104 ASP A N 1
ATOM 851 C CA . ASP A 1 104 ? -4.028 0.354 -16.356 1.00 90.00 104 ASP A CA 1
ATOM 852 C C . ASP A 1 104 ? -5.035 1.070 -15.440 1.00 90.00 104 ASP A C 1
ATOM 854 O O . ASP A 1 104 ? -5.347 0.576 -14.356 1.00 90.00 104 ASP A O 1
ATOM 858 N N . SER A 1 105 ? -5.573 2.209 -15.887 1.00 90.19 105 SER A N 1
ATOM 859 C CA . SER A 1 105 ? -6.598 2.959 -15.150 1.00 90.19 105 SER A CA 1
ATOM 860 C C . SER A 1 105 ? -7.906 2.165 -15.029 1.00 90.19 105 SER A C 1
ATOM 862 O O . SER A 1 105 ? -8.470 2.078 -13.941 1.00 90.19 105 SER A O 1
ATOM 864 N N . ALA A 1 106 ? -8.356 1.507 -16.104 1.00 91.12 106 ALA A N 1
ATOM 865 C CA . ALA A 1 106 ? -9.548 0.658 -16.066 1.00 91.12 106 ALA A CA 1
ATOM 866 C C . ALA A 1 106 ? -9.366 -0.576 -15.163 1.00 91.12 106 ALA A C 1
ATOM 868 O O . ALA A 1 106 ? -10.261 -0.902 -14.383 1.00 91.12 106 ALA A O 1
ATOM 869 N N . ILE A 1 107 ? -8.201 -1.232 -15.227 1.00 93.31 107 ILE A N 1
ATOM 870 C CA . ILE A 1 107 ? -7.836 -2.352 -14.345 1.00 93.31 107 ILE A CA 1
ATOM 871 C C . ILE A 1 107 ? -7.833 -1.887 -12.888 1.00 93.31 107 ILE A C 1
ATOM 873 O O . ILE A 1 107 ? -8.387 -2.559 -12.020 1.00 93.31 107 ILE A O 1
ATOM 877 N N . PHE A 1 108 ? -7.246 -0.722 -12.612 1.00 95.44 108 PHE A N 1
ATOM 878 C CA . PHE A 1 108 ? -7.227 -0.148 -11.273 1.00 95.44 108 PHE A CA 1
ATOM 879 C C . PHE A 1 108 ? -8.627 0.115 -10.725 1.00 95.44 108 PHE A C 1
ATOM 881 O O . PHE A 1 108 ? -8.915 -0.306 -9.607 1.00 95.44 108 PHE A O 1
ATOM 888 N N . GLU A 1 109 ? -9.511 0.730 -11.507 1.00 94.31 109 GLU A N 1
ATOM 889 C CA . GLU A 1 109 ? -10.900 0.950 -11.093 1.00 94.31 109 GLU A CA 1
ATOM 890 C C . GLU A 1 109 ? -11.657 -0.368 -10.883 1.00 94.31 109 GLU A C 1
ATOM 892 O O . GLU A 1 109 ? -12.382 -0.511 -9.899 1.00 94.31 109 GLU A O 1
ATOM 897 N N . CYS A 1 110 ? -11.441 -1.374 -11.736 1.00 95.38 110 CYS A N 1
ATOM 898 C CA . CYS A 1 110 ? -12.013 -2.708 -11.548 1.00 95.38 110 CYS A CA 1
ATOM 899 C C . CYS A 1 110 ? -11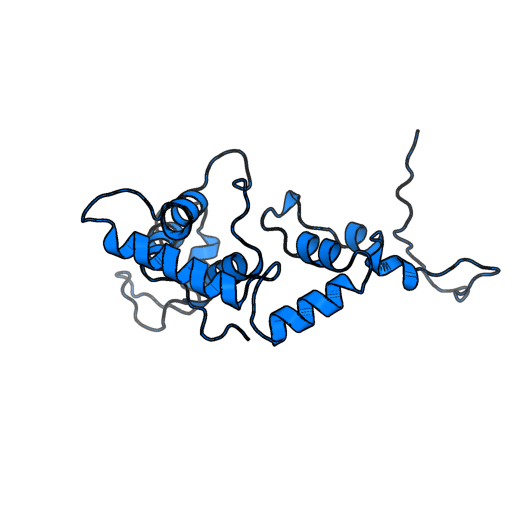.564 -3.331 -10.216 1.00 95.38 110 CYS A C 1
ATOM 901 O O . CYS A 1 110 ? -12.407 -3.704 -9.397 1.00 95.38 110 CYS A O 1
ATOM 903 N N . HIS A 1 111 ? -10.255 -3.352 -9.949 1.00 97.25 111 HIS A N 1
ATOM 904 C CA . HIS A 1 111 ? -9.717 -3.852 -8.685 1.00 97.25 111 HIS A CA 1
ATOM 905 C C . HIS A 1 111 ? -10.200 -3.036 -7.484 1.00 97.25 111 HIS A C 1
ATOM 907 O O . HIS A 1 111 ? -10.461 -3.607 -6.428 1.00 97.25 111 HIS A O 1
ATOM 913 N N . ARG A 1 112 ? -10.358 -1.714 -7.613 1.00 96.31 112 ARG A N 1
ATOM 914 C CA . ARG A 1 112 ? -10.897 -0.866 -6.543 1.00 96.31 112 ARG A CA 1
ATOM 915 C C . ARG A 1 112 ? -12.356 -1.173 -6.235 1.00 96.31 112 ARG A C 1
ATOM 917 O O . ARG A 1 112 ? -12.702 -1.273 -5.062 1.00 96.31 112 ARG A O 1
ATOM 924 N N . ASN A 1 113 ? -13.196 -1.350 -7.249 1.00 96.88 113 ASN A N 1
ATOM 925 C CA . ASN A 1 113 ? -14.606 -1.707 -7.059 1.00 96.88 113 ASN A CA 1
ATOM 926 C C . ASN A 1 113 ? -14.771 -3.062 -6.354 1.00 96.88 113 ASN A C 1
ATOM 928 O O . ASN A 1 113 ? -15.772 -3.314 -5.679 1.00 96.88 113 ASN A O 1
ATOM 932 N N . GLU A 1 114 ? -13.777 -3.938 -6.474 1.00 97.38 114 GLU A N 1
ATOM 933 C CA . GLU A 1 114 ? -13.763 -5.215 -5.775 1.00 97.38 114 GLU A CA 1
ATOM 934 C C . GLU A 1 114 ? -13.142 -5.107 -4.373 1.00 97.38 114 GLU A C 1
ATOM 936 O O . GLU A 1 114 ? -13.766 -5.517 -3.394 1.00 97.38 114 GLU A O 1
ATOM 941 N N . TYR A 1 115 ? -11.956 -4.514 -4.239 1.00 97.81 115 TYR A N 1
ATOM 942 C CA . TYR A 1 115 ? -11.128 -4.634 -3.034 1.00 97.81 115 TYR A CA 1
ATOM 943 C C . TYR A 1 115 ? -10.976 -3.357 -2.206 1.00 97.81 115 TYR A C 1
ATOM 945 O O . TYR A 1 115 ? -10.393 -3.429 -1.128 1.00 97.81 115 TYR A O 1
ATOM 953 N N . SER A 1 116 ? -11.469 -2.198 -2.648 1.00 96.56 116 SER A N 1
ATOM 954 C CA . SER A 1 116 ? -11.279 -0.953 -1.894 1.00 96.56 116 SER A CA 1
ATOM 955 C C . SER A 1 116 ? -11.895 -1.049 -0.498 1.00 96.56 116 SER A C 1
ATOM 957 O O . SER A 1 116 ? -13.033 -1.486 -0.328 1.00 96.56 116 SER A O 1
ATOM 959 N N . LEU A 1 117 ? -11.160 -0.599 0.518 1.00 95.69 117 LEU A N 1
ATOM 960 C CA . LEU A 1 117 ? -11.624 -0.629 1.897 1.00 95.69 117 LEU A CA 1
ATOM 961 C C . LEU A 1 117 ? -12.897 0.204 2.070 1.00 95.69 117 LEU A C 1
ATOM 963 O O . LEU A 1 117 ? -13.792 -0.233 2.783 1.00 95.69 117 LEU A O 1
ATOM 967 N N . SER A 1 118 ? -13.025 1.340 1.378 1.00 94.31 118 SER A N 1
ATOM 968 C CA . SER A 1 118 ? -14.170 2.249 1.518 1.00 94.31 118 SER A CA 1
ATOM 969 C C . SER A 1 118 ? -15.449 1.748 0.844 1.00 94.31 118 SER A C 1
ATOM 971 O O . SER A 1 118 ? -16.524 1.880 1.420 1.00 94.31 118 SER A O 1
ATOM 973 N N . HIS A 1 119 ? -15.360 1.141 -0.344 1.00 95.81 119 HIS A N 1
ATOM 974 C CA . HIS A 1 119 ? -16.550 0.786 -1.141 1.00 95.81 119 HIS A CA 1
ATOM 975 C C . HIS A 1 119 ? -16.516 -0.591 -1.817 1.00 95.81 119 HIS A C 1
ATOM 977 O O . HIS A 1 119 ? -17.519 -1.010 -2.386 1.00 95.81 119 HIS A O 1
ATOM 983 N N . GLY A 1 120 ? -15.416 -1.334 -1.688 1.00 97.00 120 GLY A N 1
ATOM 984 C CA . GLY A 1 120 ? -15.214 -2.626 -2.341 1.00 97.00 120 GLY A CA 1
ATOM 985 C C . GLY A 1 120 ? -16.306 -3.652 -2.028 1.00 97.00 120 GLY A C 1
ATOM 986 O O . GLY A 1 120 ? -16.892 -3.663 -0.933 1.00 97.00 120 GLY A O 1
ATOM 987 N N . THR A 1 121 ? -16.571 -4.508 -3.014 1.00 97.19 121 THR A N 1
ATOM 988 C CA . THR A 1 121 ? -17.642 -5.518 -3.017 1.00 97.19 121 THR A CA 1
ATOM 989 C C . THR A 1 121 ? -17.195 -6.909 -2.566 1.00 97.19 121 THR A C 1
ATOM 991 O O . THR A 1 121 ? -18.052 -7.721 -2.205 1.00 97.19 121 THR A O 1
ATOM 994 N N . ASN A 1 122 ? -15.886 -7.183 -2.518 1.00 97.81 122 ASN A N 1
ATOM 995 C CA . ASN A 1 122 ? -15.335 -8.454 -2.056 1.00 97.81 122 ASN A CA 1
ATOM 996 C C . ASN A 1 122 ? -15.857 -8.796 -0.652 1.00 97.81 122 ASN A C 1
ATOM 998 O O . ASN A 1 122 ? -15.853 -7.958 0.255 1.00 97.81 122 ASN A O 1
ATOM 1002 N N . GLU A 1 123 ? -16.287 -10.043 -0.455 1.00 97.38 123 GLU A N 1
ATOM 1003 C CA . GLU A 1 123 ? -16.959 -10.464 0.774 1.00 97.38 123 GLU A CA 1
ATOM 1004 C C . GLU A 1 123 ? -16.100 -10.242 2.027 1.00 97.38 123 GLU A C 1
ATOM 1006 O O . GLU A 1 123 ? -16.609 -9.758 3.043 1.00 97.38 123 GLU A O 1
ATOM 1011 N N . HIS A 1 124 ? -14.804 -10.555 1.959 1.00 96.50 124 HIS A N 1
ATOM 1012 C CA . HIS A 1 124 ? -13.893 -10.413 3.094 1.00 96.50 124 HIS A CA 1
ATOM 1013 C C . HIS A 1 124 ? -13.625 -8.944 3.419 1.00 96.50 124 HIS A C 1
ATOM 1015 O O . HIS A 1 124 ? -13.690 -8.567 4.589 1.00 96.50 124 HIS A O 1
ATOM 1021 N N . ILE A 1 125 ? -13.398 -8.111 2.397 1.00 96.81 125 ILE A N 1
ATOM 1022 C CA . ILE A 1 125 ? -13.209 -6.663 2.565 1.00 96.81 125 ILE A CA 1
ATOM 1023 C C . ILE A 1 125 ? -14.467 -6.026 3.152 1.00 96.81 125 ILE A C 1
ATOM 1025 O O . ILE A 1 125 ? -14.387 -5.311 4.148 1.00 96.81 125 ILE A O 1
ATOM 1029 N N . ARG A 1 126 ? -15.646 -6.348 2.610 1.00 97.38 126 ARG A N 1
ATOM 1030 C CA . ARG A 1 126 ? -16.930 -5.840 3.108 1.00 97.38 126 ARG A CA 1
ATOM 1031 C C . ARG A 1 126 ? -17.174 -6.240 4.564 1.00 97.38 126 ARG A C 1
ATOM 1033 O O . ARG A 1 126 ? -17.567 -5.394 5.363 1.00 97.38 126 ARG A O 1
ATOM 1040 N N . LYS A 1 127 ? -16.924 -7.504 4.930 1.00 97.19 127 LYS A N 1
ATOM 1041 C CA . LYS A 1 127 ? -17.044 -7.972 6.323 1.00 97.19 127 LYS A CA 1
ATOM 1042 C C . LYS A 1 127 ? -16.047 -7.269 7.247 1.00 97.19 127 LYS A C 1
ATOM 1044 O O . LYS A 1 127 ? -16.415 -6.925 8.366 1.00 97.19 127 LYS A O 1
ATOM 1049 N N . ALA A 1 128 ? -14.807 -7.064 6.803 1.00 95.38 128 ALA A N 1
ATOM 1050 C CA . ALA A 1 128 ? -13.793 -6.348 7.575 1.00 95.38 128 ALA A CA 1
ATOM 1051 C C . ALA A 1 128 ? -14.185 -4.878 7.792 1.00 95.38 128 ALA A C 1
ATOM 1053 O O . ALA A 1 128 ? -14.194 -4.430 8.937 1.00 95.38 128 ALA A O 1
ATOM 1054 N N . ARG A 1 129 ? -14.611 -4.173 6.731 1.00 96.81 129 ARG A N 1
ATOM 1055 C CA . ARG A 1 129 ? -15.148 -2.803 6.802 1.00 96.81 129 ARG A CA 1
ATOM 1056 C C . ARG A 1 129 ? -16.285 -2.710 7.822 1.00 96.81 129 ARG A C 1
ATOM 1058 O O . ARG A 1 129 ? -16.180 -1.943 8.768 1.00 96.81 129 ARG A O 1
ATOM 1065 N N . GLN A 1 130 ? -17.305 -3.561 7.704 1.00 97.12 130 GLN A N 1
ATOM 1066 C CA . GLN A 1 130 ? -18.451 -3.561 8.625 1.00 97.12 130 GLN A CA 1
ATOM 1067 C C . GLN A 1 130 ? -18.061 -3.824 10.085 1.00 97.12 130 GLN A C 1
ATOM 1069 O O . GLN A 1 130 ? -18.713 -3.327 10.998 1.00 97.12 130 GLN A O 1
ATOM 1074 N N . LYS A 1 131 ? -17.036 -4.649 10.331 1.00 96.00 131 LYS A N 1
ATOM 1075 C CA . LYS A 1 131 ? -16.529 -4.881 11.690 1.00 96.00 131 LYS A CA 1
ATOM 1076 C C . LYS A 1 131 ? -15.813 -3.650 12.237 1.00 96.00 131 LYS A C 1
ATOM 1078 O O . LYS A 1 131 ? -16.031 -3.320 13.395 1.00 96.00 131 LYS A O 1
ATOM 1083 N N . LEU A 1 132 ? -15.000 -2.984 11.419 1.00 95.12 132 LEU A N 1
ATOM 1084 C CA . LEU A 1 132 ? -14.292 -1.762 11.806 1.00 95.12 132 LEU A CA 1
ATOM 1085 C C . LEU A 1 132 ? -15.259 -0.607 12.070 1.00 95.12 132 LEU A C 1
ATOM 1087 O O . LEU A 1 132 ? -15.107 0.078 13.068 1.00 95.12 132 LEU A O 1
ATOM 1091 N N . GLU A 1 133 ? -16.285 -0.439 11.235 1.00 95.25 133 GLU A N 1
ATOM 1092 C CA . GLU A 1 133 ? -17.304 0.613 11.385 1.00 95.25 133 GLU A CA 1
ATOM 1093 C C . GLU A 1 133 ? -18.170 0.448 12.643 1.00 95.25 133 GLU A C 1
ATOM 1095 O O . GLU A 1 133 ? -18.712 1.423 13.154 1.00 95.25 133 GLU A O 1
ATOM 1100 N N . LYS A 1 134 ? -18.306 -0.778 13.163 1.00 95.62 134 LYS A N 1
ATOM 1101 C CA . LYS A 1 134 ? -19.004 -1.039 14.434 1.00 95.62 134 LYS A CA 1
ATOM 1102 C C . LYS A 1 134 ? -18.190 -0.636 15.662 1.00 95.62 134 LYS A C 1
ATOM 1104 O O . LYS A 1 134 ? -18.760 -0.547 16.747 1.00 95.62 134 LYS A O 1
ATOM 1109 N N . LEU A 1 135 ? -16.880 -0.464 15.514 1.00 94.00 135 LEU A N 1
ATOM 1110 C CA . LEU A 1 135 ? -15.979 -0.075 16.590 1.00 94.00 135 LEU A CA 1
ATOM 1111 C C . LEU A 1 135 ? -15.735 1.429 16.466 1.00 94.00 135 LEU A C 1
ATOM 1113 O O . LEU A 1 135 ? -15.139 1.878 15.489 1.00 94.00 135 LEU A O 1
ATOM 1117 N N . GLU A 1 136 ? -16.204 2.212 17.437 1.00 95.06 136 GLU A N 1
ATOM 1118 C CA . GLU A 1 136 ? -16.024 3.667 17.410 1.00 95.06 136 GLU A CA 1
ATOM 1119 C C . GLU A 1 136 ? -14.529 4.018 17.328 1.00 95.06 136 GLU A C 1
ATOM 1121 O O . GLU A 1 136 ? -13.730 3.568 18.146 1.00 95.06 136 GLU A O 1
ATOM 1126 N N . GLY A 1 137 ? -14.128 4.795 16.318 1.00 94.25 137 GLY A N 1
ATOM 1127 C CA . GLY A 1 137 ? -12.722 5.136 16.084 1.00 94.25 137 GLY A CA 1
ATOM 1128 C C . GLY A 1 137 ? -11.895 4.057 15.365 1.00 94.25 137 GLY A C 1
ATOM 1129 O O . GLY A 1 137 ? -10.709 4.276 15.111 1.00 94.25 137 GLY A O 1
ATOM 1130 N N . GLY A 1 138 ? -12.457 2.880 15.068 1.00 94.94 138 GLY A N 1
ATOM 1131 C CA . GLY A 1 138 ? -11.707 1.747 14.514 1.00 94.94 138 GLY A CA 1
ATOM 1132 C C . GLY A 1 138 ? -11.225 1.970 13.083 1.00 94.94 138 GLY A C 1
ATOM 1133 O O . GLY A 1 138 ? -10.095 1.611 12.743 1.00 94.94 138 GLY A O 1
ATOM 1134 N N . MET A 1 139 ? -12.055 2.598 12.246 1.00 95.62 139 MET A N 1
ATOM 1135 C CA . MET A 1 139 ? -11.663 2.954 10.880 1.00 95.62 139 MET A CA 1
ATOM 1136 C C . MET A 1 139 ? -10.594 4.053 10.889 1.00 95.62 139 MET A C 1
ATOM 1138 O O . MET A 1 139 ? -9.617 3.973 10.148 1.00 95.62 139 MET A O 1
ATOM 1142 N N . GLU A 1 140 ? -10.748 5.049 11.757 1.00 94.75 140 GLU A N 1
ATOM 1143 C CA . GLU A 1 140 ? -9.833 6.176 11.913 1.00 94.75 140 GLU A CA 1
ATOM 1144 C C . GLU A 1 140 ? -8.440 5.709 12.342 1.00 94.75 140 GLU A C 1
ATOM 1146 O O . GLU A 1 140 ? -7.444 6.133 11.753 1.00 94.75 140 GLU A O 1
ATOM 1151 N N . VAL A 1 141 ? -8.361 4.785 13.307 1.00 95.56 141 VAL A N 1
ATOM 1152 C CA . VAL A 1 141 ? -7.091 4.176 13.731 1.00 95.56 141 VAL A CA 1
ATOM 1153 C C . VAL A 1 141 ? -6.431 3.419 12.584 1.00 95.56 141 VAL A C 1
ATOM 1155 O O . VAL A 1 141 ? -5.236 3.602 12.354 1.00 95.56 141 VAL A O 1
ATOM 1158 N N . LEU A 1 142 ? -7.184 2.599 11.841 1.00 95.81 142 LEU A N 1
ATOM 1159 C CA . LEU A 1 142 ? -6.628 1.858 10.709 1.00 95.81 142 LEU A CA 1
ATOM 1160 C C . LEU A 1 142 ? -6.068 2.812 9.648 1.00 95.81 142 LEU A C 1
ATOM 1162 O O . LEU A 1 142 ? -4.902 2.687 9.282 1.00 95.81 142 LEU A O 1
ATOM 1166 N N . VAL A 1 143 ? -6.871 3.780 9.197 1.00 93.62 143 VAL A N 1
ATOM 1167 C CA . VAL A 1 143 ? -6.464 4.762 8.180 1.00 93.62 143 VAL A CA 1
ATOM 1168 C C . VAL A 1 143 ? -5.251 5.569 8.650 1.00 93.62 143 VAL A C 1
ATOM 1170 O O . VAL A 1 143 ? -4.317 5.765 7.872 1.00 93.62 143 VAL A O 1
ATOM 1173 N N . GLY A 1 144 ? -5.224 5.978 9.922 1.00 94.25 144 GLY A N 1
ATOM 1174 C CA . GLY A 1 144 ? -4.098 6.692 10.521 1.00 94.25 144 GLY A CA 1
ATOM 1175 C C . GLY A 1 144 ? -2.814 5.861 10.543 1.00 94.25 144 GLY A C 1
ATOM 1176 O O . GLY A 1 144 ? -1.762 6.340 10.121 1.00 94.25 144 GLY A O 1
ATOM 1177 N N . LEU A 1 145 ? -2.885 4.598 10.969 1.00 95.38 145 LEU A N 1
ATOM 1178 C CA . LEU A 1 145 ? -1.737 3.679 10.991 1.00 95.38 145 LEU A CA 1
ATOM 1179 C C . LEU A 1 145 ? -1.199 3.374 9.593 1.00 95.38 145 LEU A C 1
ATOM 1181 O O . LEU A 1 145 ? 0.005 3.192 9.408 1.00 95.38 145 LEU A O 1
ATOM 1185 N N . THR A 1 146 ? -2.081 3.333 8.600 1.00 93.12 146 THR A N 1
ATOM 1186 C CA . THR A 1 146 ? -1.716 3.041 7.215 1.00 93.12 146 THR A CA 1
ATOM 1187 C C . THR A 1 146 ? -1.530 4.297 6.376 1.00 93.12 146 THR A C 1
ATOM 1189 O O . THR A 1 146 ? -1.539 4.187 5.155 1.00 93.12 146 THR A O 1
ATOM 1192 N N . SER A 1 147 ? -1.361 5.483 6.970 1.00 90.44 147 SER A N 1
ATOM 1193 C CA . SER A 1 147 ? -1.163 6.711 6.193 1.00 90.44 147 SER A CA 1
ATOM 1194 C C . SER A 1 147 ? 0.050 6.602 5.257 1.00 90.44 147 SER A C 1
ATOM 1196 O O . SER A 1 147 ? 1.135 6.137 5.647 1.00 90.44 147 SER A O 1
ATOM 1198 N N . PHE A 1 148 ? -0.155 7.047 4.013 1.00 84.38 148 PHE A N 1
ATOM 1199 C CA . PHE A 1 148 ? 0.873 7.075 2.975 1.00 84.38 148 PHE A CA 1
ATOM 1200 C C . PHE A 1 148 ? 1.981 8.076 3.313 1.00 84.38 148 PHE A C 1
ATOM 1202 O O . PHE A 1 148 ? 3.156 7.779 3.113 1.00 84.38 148 PHE A O 1
ATOM 1209 N N . ASP A 1 149 ? 1.613 9.242 3.855 1.00 84.75 149 ASP A N 1
ATOM 1210 C CA . ASP A 1 149 ? 2.565 10.224 4.371 1.00 84.75 149 ASP A CA 1
ATOM 1211 C C . ASP A 1 149 ? 3.023 9.793 5.776 1.00 84.75 149 ASP A C 1
ATOM 1213 O O . ASP A 1 149 ? 2.201 9.784 6.701 1.00 84.75 149 ASP A O 1
ATOM 1217 N N . PRO A 1 150 ? 4.314 9.459 5.975 1.00 87.12 150 PRO A N 1
ATOM 1218 C CA . PRO A 1 150 ? 4.830 9.045 7.276 1.00 87.12 150 PRO A CA 1
ATOM 1219 C C . PRO A 1 150 ? 4.636 10.106 8.360 1.00 87.12 150 PRO A C 1
ATOM 1221 O O . PRO A 1 150 ? 4.486 9.754 9.524 1.00 87.12 150 PRO A O 1
ATOM 1224 N N . THR A 1 151 ? 4.616 11.392 7.990 1.00 88.69 151 THR A N 1
ATOM 1225 C CA . THR A 1 151 ? 4.415 12.503 8.935 1.00 88.69 151 THR A CA 1
ATOM 1226 C C . THR A 1 151 ? 2.973 12.611 9.422 1.00 88.69 151 THR A C 1
ATOM 1228 O O . THR A 1 151 ? 2.721 13.240 10.442 1.00 88.69 151 THR A O 1
ATOM 1231 N N . GLN A 1 152 ? 2.035 11.996 8.699 1.00 89.12 152 GLN A N 1
ATOM 1232 C CA . GLN A 1 152 ? 0.616 11.922 9.050 1.00 89.12 152 GLN A CA 1
ATOM 1233 C C . GLN A 1 152 ? 0.240 10.551 9.627 1.00 89.12 152 GLN A C 1
ATOM 1235 O O . GLN A 1 152 ? -0.933 10.296 9.896 1.00 89.12 152 GLN A O 1
ATOM 1240 N N . ARG A 1 153 ? 1.201 9.627 9.749 1.00 93.00 153 ARG A N 1
ATOM 1241 C CA . ARG A 1 153 ? 0.940 8.287 10.267 1.00 93.00 153 ARG A CA 1
ATOM 1242 C C . ARG A 1 153 ? 0.745 8.346 11.775 1.00 93.00 153 ARG A C 1
ATOM 1244 O O . ARG A 1 153 ? 1.581 8.905 12.477 1.00 93.00 153 ARG A O 1
ATOM 1251 N N . ALA A 1 154 ? -0.332 7.727 12.252 1.00 95.38 154 ALA A N 1
ATOM 1252 C CA . ALA A 1 154 ? -0.629 7.649 13.675 1.00 95.38 154 ALA A CA 1
ATOM 1253 C C . ALA A 1 154 ? 0.535 6.993 14.430 1.00 95.38 154 ALA A C 1
ATOM 1255 O O . ALA A 1 154 ? 0.996 5.903 14.074 1.00 95.38 154 ALA A O 1
ATOM 1256 N N . SER A 1 155 ? 1.004 7.663 15.477 1.00 94.75 155 SER A N 1
ATOM 1257 C CA . SER A 1 155 ? 1.970 7.110 16.417 1.00 94.75 155 SER A CA 1
ATOM 1258 C C . SER A 1 155 ? 1.291 6.131 17.380 1.00 94.75 155 SER A C 1
ATOM 1260 O O . SER A 1 155 ? 0.066 6.098 17.513 1.00 94.75 155 SER A O 1
ATOM 1262 N N . ALA A 1 156 ? 2.089 5.353 18.116 1.00 93.50 156 ALA A N 1
ATOM 1263 C CA . ALA A 1 156 ? 1.558 4.503 19.182 1.00 93.50 156 ALA A CA 1
ATOM 1264 C C . ALA A 1 156 ? 0.757 5.314 20.218 1.00 93.50 156 ALA A C 1
ATOM 1266 O O . ALA A 1 156 ? -0.281 4.857 20.690 1.00 93.50 156 ALA A O 1
ATOM 1267 N N . LEU A 1 157 ? 1.204 6.538 20.525 1.00 91.94 157 LEU A N 1
ATOM 1268 C CA . LEU A 1 157 ? 0.522 7.425 21.462 1.00 91.94 157 LEU A CA 1
ATOM 1269 C C . LEU A 1 157 ? -0.834 7.899 20.918 1.00 91.94 157 LEU A C 1
ATOM 1271 O O . LEU A 1 157 ? -1.807 7.922 21.669 1.00 91.94 157 LEU A O 1
ATOM 1275 N N . ASP A 1 158 ? -0.920 8.219 19.624 1.00 93.94 158 ASP A N 1
ATOM 1276 C CA . ASP A 1 158 ? -2.186 8.607 18.982 1.00 93.94 158 ASP A CA 1
ATOM 1277 C C . ASP A 1 158 ? -3.199 7.460 19.028 1.00 93.94 158 ASP A C 1
ATOM 1279 O O . ASP A 1 158 ? -4.372 7.668 19.335 1.00 93.94 158 ASP A O 1
ATOM 1283 N N . VAL A 1 159 ? -2.741 6.226 18.784 1.00 94.44 159 VAL A N 1
ATOM 1284 C CA . VAL A 1 159 ? -3.596 5.034 18.844 1.00 94.44 159 VAL A CA 1
ATOM 1285 C C . VAL A 1 159 ? -4.081 4.767 20.267 1.00 94.44 159 VAL A C 1
ATOM 1287 O O . VAL A 1 159 ? -5.278 4.558 20.460 1.00 94.44 159 VAL A O 1
ATOM 1290 N N . LEU A 1 160 ? -3.203 4.816 21.273 1.00 92.06 160 LEU A N 1
ATOM 1291 C CA . LEU A 1 160 ? -3.587 4.627 22.681 1.00 92.06 160 LEU A CA 1
ATOM 1292 C C . LEU A 1 160 ? -4.586 5.694 23.157 1.00 92.06 160 LEU A C 1
ATOM 1294 O O . LEU A 1 160 ? -5.505 5.395 23.922 1.00 92.06 160 LEU A O 1
ATOM 1298 N N . ASN A 1 161 ? -4.442 6.923 22.657 1.00 90.94 161 ASN A N 1
ATOM 1299 C CA . ASN A 1 161 ? -5.337 8.035 22.965 1.00 90.94 161 ASN A CA 1
ATOM 1300 C C . ASN A 1 161 ? -6.567 8.130 22.045 1.00 90.94 161 ASN A C 1
ATOM 1302 O O . ASN A 1 161 ? -7.413 9.006 22.247 1.00 90.94 161 ASN A O 1
ATOM 1306 N N . SER A 1 162 ? -6.737 7.206 21.100 1.00 93.69 162 SER A N 1
ATOM 1307 C CA . SER A 1 162 ? -7.924 7.147 20.246 1.00 93.69 162 SER A CA 1
ATOM 1308 C C . SER A 1 162 ? -9.171 6.687 21.011 1.00 93.69 162 SER A C 1
ATOM 1310 O O . SER A 1 162 ? -9.082 6.014 22.044 1.00 93.69 162 SER A O 1
ATOM 1312 N N . LYS A 1 163 ? -10.347 7.010 20.459 1.00 93.19 163 LYS A N 1
ATOM 1313 C CA . LYS A 1 163 ? -11.647 6.504 20.930 1.00 93.19 163 LYS A CA 1
ATOM 1314 C C . LYS A 1 163 ? -11.738 4.979 20.881 1.00 93.19 163 LYS A C 1
ATOM 1316 O O . LYS A 1 163 ? -12.321 4.361 21.760 1.00 93.19 163 LYS A O 1
ATOM 1321 N N . PHE A 1 164 ? -11.081 4.371 19.896 1.00 94.50 164 PHE A N 1
ATOM 1322 C CA . PHE A 1 164 ? -11.052 2.922 19.728 1.00 94.50 164 PHE A CA 1
ATOM 1323 C C . PHE A 1 164 ? -10.485 2.192 20.952 1.00 94.50 164 PHE A C 1
ATOM 1325 O O . PHE A 1 164 ? -10.974 1.128 21.321 1.00 94.50 164 PHE A O 1
ATOM 1332 N N . MET A 1 165 ? -9.470 2.774 21.598 1.00 94.00 165 MET A N 1
ATOM 1333 C CA . MET A 1 165 ? -8.832 2.195 22.784 1.00 94.00 165 MET A CA 1
ATOM 1334 C C . MET A 1 165 ? -9.524 2.580 24.097 1.00 94.00 165 MET A C 1
ATOM 1336 O O . MET A 1 165 ? -9.148 2.067 25.147 1.00 94.00 165 MET A O 1
ATOM 1340 N N . GLU A 1 166 ? -10.528 3.462 24.075 1.00 90.81 166 GLU A N 1
ATOM 1341 C CA . GLU A 1 166 ? -11.213 3.949 25.279 1.00 90.81 166 GLU A CA 1
ATOM 1342 C C . GLU A 1 166 ? -11.780 2.827 26.166 1.00 90.81 166 GLU A C 1
ATOM 1344 O O . GLU A 1 166 ? -11.524 2.870 27.371 1.00 90.81 166 GLU A O 1
ATOM 1349 N N . PRO A 1 167 ? -12.441 1.775 25.632 1.00 90.31 167 PRO A N 1
ATOM 1350 C CA . PRO A 1 167 ? -12.950 0.678 26.459 1.00 90.31 167 PRO A CA 1
ATOM 1351 C C . PRO A 1 167 ? -11.860 -0.120 27.185 1.00 90.31 167 PRO A C 1
ATOM 1353 O O . PRO A 1 167 ? -12.163 -0.835 28.137 1.00 90.31 167 PRO A O 1
ATOM 1356 N N . LEU A 1 168 ? -10.608 -0.030 26.723 1.00 89.31 168 LEU A N 1
ATOM 1357 C CA . LEU A 1 168 ? -9.456 -0.717 27.309 1.00 89.31 168 LEU A CA 1
ATOM 1358 C C . LEU A 1 168 ? -8.701 0.153 28.318 1.00 89.31 168 LEU A C 1
ATOM 1360 O O . LEU A 1 168 ? -7.777 -0.334 28.966 1.00 89.31 168 LEU A O 1
ATOM 1364 N N . ARG A 1 169 ? -9.058 1.436 28.454 1.00 84.50 169 ARG A N 1
ATOM 1365 C CA . ARG A 1 169 ? -8.417 2.315 29.432 1.00 84.50 169 ARG A CA 1
ATOM 1366 C C . ARG A 1 169 ? -8.858 1.922 30.830 1.00 84.50 169 ARG A C 1
ATOM 1368 O O . ARG A 1 169 ? -10.049 1.807 31.119 1.00 84.50 169 ARG A O 1
ATOM 1375 N N . GLU A 1 170 ? -7.883 1.765 31.712 1.00 80.12 170 GLU A N 1
ATOM 1376 C CA . GLU A 1 170 ? -8.137 1.494 33.118 1.00 80.12 170 GLU A CA 1
ATOM 1377 C C . GLU A 1 170 ? -8.954 2.640 33.725 1.00 80.12 170 GLU A C 1
ATOM 1379 O O . GLU A 1 170 ? -8.540 3.803 33.731 1.00 80.12 170 GLU A O 1
ATOM 1384 N N . GLN A 1 171 ? -10.143 2.322 34.237 1.00 69.12 171 GLN A N 1
ATOM 1385 C CA . GLN A 1 171 ? -10.892 3.278 35.037 1.00 69.12 171 GLN A CA 1
ATOM 1386 C C . GLN A 1 171 ? -10.237 3.336 36.410 1.00 69.12 171 GLN A C 1
ATOM 1388 O O . GLN A 1 171 ? -10.313 2.376 37.173 1.00 69.12 171 GLN A O 1
ATOM 1393 N N . VAL A 1 172 ? -9.634 4.476 36.748 1.00 64.31 172 VAL A N 1
ATOM 1394 C CA . VAL A 1 172 ? -9.149 4.755 38.106 1.00 64.31 172 VAL A CA 1
ATOM 1395 C C . VAL A 1 172 ? -10.363 4.959 39.020 1.00 64.31 172 VAL A C 1
ATOM 1397 O O . VAL A 1 172 ? -10.713 6.073 39.401 1.00 64.31 172 VAL A O 1
ATOM 1400 N N . LYS A 1 173 ? -11.077 3.879 39.332 1.00 51.56 173 LYS A N 1
ATOM 1401 C CA . LYS A 1 173 ? -12.164 3.862 40.310 1.00 51.56 173 LYS A CA 1
ATOM 1402 C C . LYS A 1 173 ? -11.670 3.160 41.567 1.00 51.56 173 LYS A C 1
ATOM 1404 O O . LYS A 1 173 ? -11.841 1.962 41.719 1.00 51.56 173 LYS A O 1
ATOM 1409 N N . GLY A 1 174 ? -11.092 3.956 42.466 1.00 53.66 174 GLY A N 1
ATOM 1410 C CA . GLY A 1 174 ? -10.910 3.603 43.876 1.00 53.66 174 GLY A CA 1
ATOM 1411 C C . GLY A 1 174 ? -9.783 2.614 44.176 1.00 53.66 174 GLY A C 1
ATOM 1412 O O . GLY A 1 174 ? -10.039 1.440 44.403 1.00 53.66 174 GLY A O 1
ATOM 1413 N N . GLY A 1 175 ? -8.558 3.124 44.316 1.00 52.62 175 GLY A N 1
ATOM 1414 C CA . GLY A 1 175 ? -7.442 2.373 44.897 1.00 52.62 175 GLY A CA 1
ATOM 1415 C C . GLY A 1 175 ? -6.574 1.667 43.858 1.00 52.62 175 GLY A C 1
ATOM 1416 O O . GLY A 1 175 ? -7.054 1.131 42.867 1.00 52.62 175 GLY A O 1
ATOM 1417 N N . GLN A 1 176 ? -5.266 1.742 44.079 1.00 55.78 176 GLN A N 1
ATOM 1418 C CA . GLN A 1 176 ? -4.213 1.238 43.205 1.00 55.78 176 GLN A CA 1
ATOM 1419 C C . GLN A 1 176 ? -4.479 -0.218 42.783 1.00 55.78 176 GLN A C 1
ATOM 1421 O O . GLN A 1 176 ? -4.530 -1.109 43.623 1.00 55.78 176 GLN A O 1
ATOM 1426 N N . CYS A 1 177 ? -4.626 -0.454 41.476 1.00 53.69 177 CYS A N 1
ATOM 1427 C CA . CYS A 1 177 ? -4.652 -1.800 40.887 1.00 53.69 177 CYS A CA 1
ATOM 1428 C C . CYS A 1 177 ? -3.239 -2.363 40.651 1.00 53.69 177 CYS A C 1
ATOM 1430 O O . CYS A 1 177 ? -3.092 -3.457 40.116 1.00 53.69 177 CYS A O 1
ATOM 1432 N N . TYR A 1 178 ? -2.211 -1.609 41.041 1.00 62.25 178 TYR A N 1
ATOM 1433 C CA . TYR A 1 178 ? -0.812 -1.955 40.856 1.00 62.25 178 TYR A CA 1
ATOM 1434 C C . TYR A 1 178 ? -0.237 -2.508 42.149 1.00 62.25 178 TYR A C 1
ATOM 1436 O O . TYR A 1 178 ? -0.511 -1.988 43.237 1.00 62.25 178 TYR A O 1
ATOM 1444 N N . ALA A 1 179 ? 0.566 -3.561 42.035 1.00 64.44 179 ALA A N 1
ATOM 1445 C CA . ALA A 1 179 ? 1.345 -4.028 43.163 1.00 64.44 179 ALA A CA 1
ATOM 1446 C C . ALA A 1 179 ? 2.329 -2.918 43.587 1.00 64.44 179 ALA A C 1
ATOM 1448 O O . ALA A 1 179 ? 2.787 -2.145 42.744 1.00 64.44 179 ALA A O 1
ATOM 1449 N N . PRO A 1 180 ? 2.724 -2.843 44.871 1.00 61.75 180 PRO A N 1
ATOM 1450 C CA . PRO A 1 180 ? 3.644 -1.812 45.368 1.00 61.75 180 PRO A CA 1
ATOM 1451 C C . PRO A 1 180 ? 4.996 -1.732 44.635 1.00 61.75 180 PRO A C 1
ATOM 1453 O O . PRO A 1 180 ? 5.714 -0.749 44.791 1.00 61.75 180 PRO A O 1
ATOM 1456 N N . ASN A 1 181 ? 5.344 -2.765 43.861 1.00 69.69 181 ASN A N 1
ATOM 1457 C CA . ASN A 1 181 ? 6.606 -2.895 43.136 1.00 69.69 181 ASN A CA 1
ATOM 1458 C C . ASN A 1 181 ? 6.461 -2.720 41.613 1.00 69.69 181 ASN A C 1
ATOM 1460 O O . ASN A 1 181 ? 7.434 -2.948 40.893 1.00 69.69 181 ASN A O 1
ATOM 1464 N N . ASP A 1 182 ? 5.281 -2.360 41.109 1.00 67.94 182 ASP A N 1
ATOM 1465 C CA . ASP A 1 182 ? 5.079 -2.170 39.673 1.00 67.94 182 ASP A CA 1
ATOM 1466 C C . ASP A 1 182 ? 5.633 -0.801 39.231 1.00 67.94 182 ASP A C 1
ATOM 1468 O O . ASP A 1 182 ? 5.179 0.247 39.695 1.00 67.94 182 ASP A O 1
ATOM 1472 N N . ASP A 1 183 ? 6.601 -0.790 38.304 1.00 60.53 183 ASP A N 1
ATOM 1473 C CA . ASP A 1 183 ? 7.024 0.433 37.598 1.00 60.53 183 ASP A CA 1
ATOM 1474 C C . ASP A 1 183 ? 6.004 0.753 36.496 1.00 60.53 183 ASP A C 1
ATOM 1476 O O . ASP A 1 183 ? 6.128 0.324 35.344 1.00 60.53 183 ASP A O 1
ATOM 1480 N N . VAL A 1 184 ? 4.947 1.476 36.862 1.00 60.00 184 VAL A N 1
ATOM 1481 C CA . VAL A 1 184 ? 3.8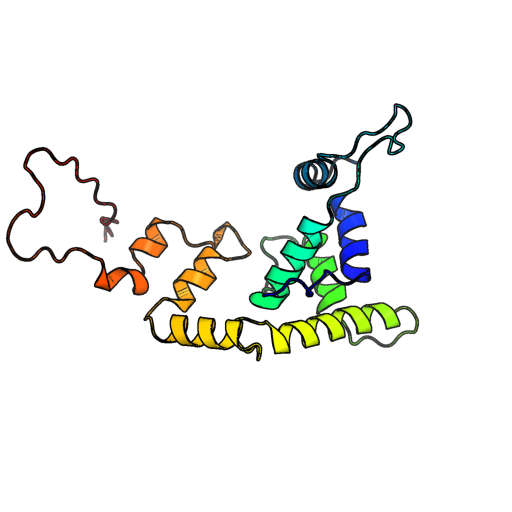91 1.873 35.926 1.00 60.00 184 VAL A CA 1
ATOM 1482 C C . VAL A 1 184 ? 4.304 3.138 35.188 1.00 60.00 184 VAL A C 1
ATOM 1484 O O . VAL A 1 184 ? 4.128 4.262 35.664 1.00 60.00 184 VAL A O 1
ATOM 1487 N N . ARG A 1 185 ? 4.798 2.970 33.962 1.00 55.66 185 ARG A N 1
ATOM 1488 C CA . ARG A 1 185 ? 5.034 4.088 33.042 1.00 55.66 185 ARG A CA 1
ATOM 1489 C C . ARG A 1 185 ? 3.758 4.390 32.268 1.00 55.66 185 ARG A C 1
ATOM 1491 O O . ARG A 1 185 ? 3.522 3.852 31.191 1.00 55.66 185 ARG A O 1
ATOM 1498 N N . SER A 1 186 ? 2.916 5.243 32.842 1.00 53.66 186 SER A N 1
ATOM 1499 C CA . SER A 1 186 ? 1.727 5.745 32.157 1.00 53.66 186 SER A CA 1
ATOM 1500 C C . SER A 1 186 ? 2.108 6.783 31.096 1.00 53.66 186 SER A C 1
ATOM 1502 O O . SER A 1 186 ? 2.764 7.779 31.395 1.00 53.66 186 SER A O 1
ATOM 1504 N N . TYR A 1 187 ? 1.670 6.566 29.854 1.00 56.44 187 TYR A N 1
ATOM 1505 C CA . TYR A 1 187 ? 1.901 7.474 28.721 1.00 56.44 187 TYR A CA 1
ATOM 1506 C C . TYR A 1 187 ? 0.755 8.481 28.505 1.00 56.44 187 TYR A C 1
ATOM 1508 O O . TYR A 1 187 ? 0.771 9.232 27.533 1.00 56.44 187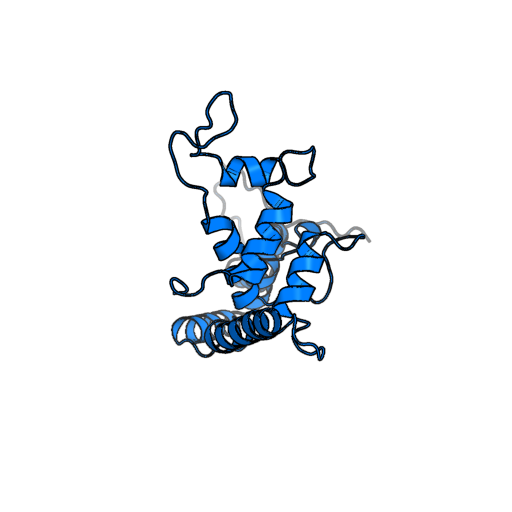 TYR A O 1
ATOM 1516 N N . SER A 1 188 ? -0.252 8.519 29.384 1.00 50.59 188 SER A N 1
ATOM 1517 C CA . SER A 1 188 ? -1.481 9.304 29.183 1.00 50.59 188 SER A CA 1
ATOM 1518 C C . SER A 1 188 ? -1.409 10.772 29.630 1.00 50.59 188 SER A C 1
ATOM 1520 O O . SER A 1 188 ? -2.429 11.457 29.623 1.00 50.59 188 SER A O 1
ATOM 1522 N N . VAL A 1 189 ? -0.230 11.304 29.972 1.00 44.91 189 VAL A N 1
ATOM 1523 C CA . VAL A 1 189 ? -0.091 12.705 30.403 1.00 44.91 189 VAL A CA 1
ATOM 1524 C C . VAL A 1 189 ? 0.624 13.539 29.338 1.00 44.91 189 VAL A C 1
ATOM 1526 O O . VAL A 1 189 ? 1.806 13.847 29.451 1.00 44.91 189 VAL A O 1
ATOM 1529 N N . ALA A 1 190 ? -0.113 13.964 28.311 1.00 43.56 190 ALA A N 1
ATOM 1530 C CA . ALA A 1 190 ? 0.209 15.220 27.644 1.00 43.56 190 ALA A CA 1
ATOM 1531 C C . ALA A 1 190 ? -0.389 16.339 28.506 1.00 43.56 190 ALA A C 1
ATOM 1533 O O . ALA A 1 190 ? -1.592 16.594 28.461 1.00 43.56 190 ALA A O 1
ATOM 1534 N N . GLN A 1 191 ? 0.433 16.962 29.354 1.00 38.72 191 GLN A N 1
ATOM 1535 C CA . GLN A 1 191 ? 0.046 18.195 30.033 1.00 38.72 191 GLN A CA 1
ATOM 1536 C C . GLN A 1 191 ? -0.221 19.255 28.958 1.00 38.72 191 GLN A C 1
ATOM 1538 O O . GLN A 1 191 ? 0.706 19.756 28.326 1.00 38.72 191 GLN A O 1
ATOM 1543 N N . ILE A 1 192 ? -1.493 19.575 28.725 1.00 36.78 192 ILE A N 1
ATOM 1544 C CA . ILE A 1 192 ? -1.867 20.800 28.024 1.00 36.78 192 ILE A CA 1
ATOM 1545 C C . ILE A 1 192 ? -1.656 21.924 29.037 1.00 36.78 192 ILE A C 1
ATOM 1547 O O . ILE A 1 192 ? -2.493 22.148 29.909 1.00 36.78 192 ILE A O 1
ATOM 1551 N N . SER A 1 193 ? -0.505 22.586 28.959 1.00 33.38 193 SER A N 1
ATOM 1552 C CA . SER A 1 193 ? -0.284 23.860 29.636 1.00 33.38 193 SER A CA 1
ATOM 1553 C C . SER A 1 193 ? -1.033 24.946 28.863 1.00 33.38 193 SER A C 1
ATOM 1555 O O . SER A 1 193 ? -0.691 25.226 27.713 1.00 33.38 193 SER A O 1
ATOM 1557 N N . THR A 1 194 ? -2.080 25.498 29.479 1.00 36.28 194 THR A N 1
ATOM 1558 C CA . THR A 1 194 ? -2.683 26.798 29.127 1.00 36.28 194 THR A CA 1
ATOM 1559 C C . THR A 1 194 ? -1.711 27.944 29.334 1.00 36.28 194 THR A C 1
ATOM 1561 O O . THR A 1 194 ? -0.967 27.884 30.341 1.00 36.28 194 THR A O 1
#

Foldseek 3Di:
DCPVQAQADQLLVLVCVQQCDPPPHPNVVVNCQQCVQFDADPVRHTPDDDGDRVVNSVVLLLCLAANDDPDDQDDDCDSNNVSCCQQAPVLDDDDPVRPSSVVSNVSSVVSSCQRYLVHHDPPVSVVVSVVQVVQQCSVVLVCQCSPPHPVSRDDPLNNCPTSNVVVVDDDPDDDDPDDPPDPDDDPPDPPPDD

Organism: NCBI:txid1486917

Sequence (194 aa):
IMENVVCPTLLKRRLRQIWEKRTKSDYSIVREIIFSDVYEDSRGRIEEGERDEILYDTLYRYLVLFGVPDRAPGKTSSKVWNALVECLLTGKREGRTRANLANDSAIFECHRNEYSLSHGTNEHIRKARQKLEKLEGGMEVLVGLTSFDPTQRASALDVLNSKFMEPLREQVKGGQCYAPNDDVRSYSVAQIST

Radius of gyration: 22.47 Å; chains: 1; bounding box: 51×43×76 Å